Protein AF-A0A8J4CRY9-F1 (afdb_monomer)

InterPro domains:
  IPR003607 HD/PDEase domain [SM00471] (69-196)
  IPR003607 HD/PDEase domain [cd00077] (72-191)
  IPR006674 HD domain [PF01966] (74-186)

Secondary structure (DSSP, 8-state):
------------------S--------HHHHHHHHHHHHHHHHHHHHHHHHHHHHHHHHHHHHHTTT--TTSSHHHHHHHHHHHHHHHHHTT--HHHHHHHHHHHHHTTTT-HHHHS-TTHHHHHHHHHHHHTT--HHHHHHHHHHHTT-SSHHHHGGGSS-SS--TT-PPPHHHHHHHHHHHHHTSHHHHHHHHHHHHHHTT--S--TTSPPP-S--HHHHHT--TT--HHHHHHHTGGGGGGG--SHHHHHHHHHHHHHHHHHHHHHHHHHTT--

Nearest PDB structures (foldseek):
  2pjq-assembly2_A-2  TM=9.258E-01  e=1.576E-12  Lactiplantibacillus plantarum WCFS1
  2pjq-assembly1_B  TM=8.992E-01  e=2.069E-12  Lactiplantibacillus plantarum WCFS1
  2pjq-assembly1_C  TM=9.052E-01  e=3.903E-12  Lactiplantibacillus plantarum WCFS1
  2pjq-assembly3_D-3  TM=8.799E-01  e=8.438E-12  Lactiplantibacillus plantarum WCFS1
  8pni-assembly1_B  TM=2.557E-01  e=1.951E+00  Pseudomonas aeruginosa

Foldseek 3Di:
DDDDDDDDDDDDDDDDPDDDPPPDDDDPVRVVVVVVVVVVVVVVVLLVLLVVLLVVLLVVLQVQQVPPDPLDHSVLLVQLLVQLLVQCVVQPPDSNLSSLLNSLSSQLPRCNCVRNVDPCPSLVVQLVSVVVSVDDPVSSVVSSLLSNLQDPLVVLVQPPDDPDDPPPDDQDVSSLSSNLSSLLCCFAPNVLVSLVSVCVVVVAAQDDPVQAQDPPDHSCRVPVPDNRDHSVSCCVHPNLCSLVVRDGPVSNVSSVVRNVNVVVVVVVVVCVVVVND

Organism: NCBI:txid1737510

Solvent-accessible surface area (backbone atoms only — not comparable to full-atom values): 16000 Å² total; per-residue (Å²): 137,88,81,89,80,83,87,76,86,80,82,80,76,92,76,83,92,76,90,86,79,85,73,80,78,72,50,74,68,54,49,51,51,52,51,51,51,51,52,52,53,48,53,51,51,53,52,52,53,52,56,56,47,43,54,53,46,51,54,51,43,48,62,74,28,68,84,48,56,90,71,61,22,58,66,51,38,54,51,21,26,52,40,21,52,53,39,30,61,72,73,64,54,53,74,67,57,39,49,50,30,42,44,30,31,54,52,54,69,45,54,42,39,94,78,61,77,36,93,58,47,32,58,53,52,51,51,52,53,43,50,75,70,66,53,55,68,68,62,51,50,53,40,47,64,30,36,79,57,43,57,74,61,67,61,45,66,64,68,75,84,54,102,58,76,73,89,81,65,76,75,49,69,52,32,30,33,35,25,28,16,48,54,50,57,51,35,21,75,60,13,53,54,39,48,52,52,46,22,58,77,66,72,38,52,60,71,52,93,92,58,71,62,67,75,90,67,48,50,64,68,63,65,64,68,60,100,77,59,28,41,56,31,45,40,71,56,43,48,67,50,48,47,82,65,39,71,39,73,60,40,34,60,56,28,51,58,26,46,54,48,44,54,51,51,51,51,53,50,52,29,58,74,68,71,55,130

Mean predicted aligned error: 12.29 Å

pLDDT: mean 78.17, std 20.45, range [29.03, 98.81]

Sequence (277 aa):
MPTDVLAREIVIKPSNLSASVHALLPTASTVRRLVITRIMSVAKHTSLVLSDVIMAAEDFVRHELAAMDASHDFSHIQRVRANARNLAAMEGLDAEATALVDLAALLHDVRDWKYSGSDDATTGAVTAFLTEQGLNLEIINRLVAIISRVGFKEELAGTNGSGAAPQALALSLEAAIVQDADRLDAIGAIGIARCFTFGGAKHRVLYDPDVPPRDGLSKEQYMAGGAQVTTINHFYEKLLKLKGMMKTSAGSKIAAGRHAFMEQYLQQFYDEWNGRL

Structure (mmCIF, N/CA/C/O backbone):
data_AF-A0A8J4CRY9-F1
#
_entry.id   AF-A0A8J4CRY9-F1
#
loop_
_atom_site.group_PDB
_atom_site.id
_atom_site.type_symbol
_atom_site.label_atom_id
_atom_site.label_alt_id
_atom_site.label_comp_id
_atom_site.label_asym_id
_atom_site.label_entity_id
_atom_site.label_seq_id
_atom_site.pdbx_PDB_ins_code
_atom_site.Cartn_x
_atom_site.Cartn_y
_atom_site.Cartn_z
_atom_site.occupancy
_atom_site.B_iso_or_equiv
_atom_site.auth_seq_id
_atom_site.auth_comp_id
_atom_site.auth_asym_id
_atom_site.auth_atom_id
_atom_site.pdbx_PDB_model_num
ATOM 1 N N . MET A 1 1 ? -19.846 8.434 104.987 1.00 34.75 1 MET A N 1
ATOM 2 C CA . MET A 1 1 ? -19.257 7.117 105.312 1.00 34.75 1 MET A CA 1
ATOM 3 C C . MET A 1 1 ? -20.393 6.133 105.551 1.00 34.75 1 MET A C 1
ATOM 5 O O . MET A 1 1 ? -21.176 6.413 106.448 1.00 34.75 1 MET A O 1
ATOM 9 N N . PRO A 1 2 ? -20.454 4.994 104.848 1.00 44.34 2 PRO A N 1
ATOM 10 C CA . PRO A 1 2 ? -20.510 4.797 103.398 1.00 44.34 2 PRO A CA 1
ATOM 11 C C . PRO A 1 2 ? -21.970 4.565 102.926 1.00 44.34 2 PRO A C 1
ATOM 13 O O . PRO A 1 2 ? -22.823 4.174 103.715 1.00 44.34 2 PRO A O 1
ATOM 16 N N . THR A 1 3 ? -22.268 4.800 101.648 1.00 35.22 3 THR A N 1
ATOM 17 C CA . THR A 1 3 ? -23.571 4.467 101.040 1.00 35.22 3 THR A CA 1
ATOM 18 C C . THR A 1 3 ? -23.350 3.700 99.746 1.00 35.22 3 THR A C 1
ATOM 20 O O . THR A 1 3 ? -22.610 4.155 98.873 1.00 35.22 3 THR A O 1
ATOM 23 N N . ASP A 1 4 ? -24.003 2.545 99.684 1.00 40.75 4 ASP A N 1
ATOM 24 C CA . ASP A 1 4 ? -24.114 1.600 98.580 1.00 40.75 4 ASP A CA 1
ATOM 25 C C . ASP A 1 4 ? -24.421 2.238 97.220 1.00 40.75 4 ASP A C 1
ATOM 27 O O . ASP A 1 4 ? -25.350 3.034 97.085 1.00 40.75 4 ASP A O 1
ATOM 31 N N . VAL A 1 5 ? -23.720 1.778 96.180 1.00 40.50 5 VAL A N 1
ATOM 32 C CA . VAL A 1 5 ? -24.188 1.872 94.793 1.00 40.50 5 VAL A CA 1
ATOM 33 C C . VAL A 1 5 ? -24.064 0.487 94.161 1.00 40.50 5 VAL A C 1
ATOM 35 O O . VAL A 1 5 ? -22.988 0.046 93.766 1.00 40.50 5 VAL A O 1
ATOM 38 N N . LEU A 1 6 ? -25.199 -0.207 94.099 1.00 37.12 6 LEU A N 1
ATOM 39 C CA . LEU A 1 6 ? -25.394 -1.447 93.355 1.00 37.12 6 LEU A CA 1
ATOM 40 C C . LEU A 1 6 ? -25.436 -1.140 91.852 1.00 37.12 6 LEU A C 1
ATOM 42 O O . LEU A 1 6 ? -26.358 -0.478 91.373 1.00 37.12 6 LEU A O 1
ATOM 46 N N . ALA A 1 7 ? -24.470 -1.666 91.102 1.00 35.84 7 ALA A N 1
ATOM 47 C CA . ALA A 1 7 ? -24.538 -1.744 89.649 1.00 35.84 7 ALA A CA 1
ATOM 48 C C . ALA A 1 7 ? -25.609 -2.776 89.247 1.00 35.84 7 ALA A C 1
ATOM 50 O O . ALA A 1 7 ? -25.479 -3.964 89.534 1.00 35.84 7 ALA A O 1
ATOM 51 N N . ARG A 1 8 ? -26.687 -2.322 88.600 1.00 37.47 8 ARG A N 1
ATOM 52 C CA . ARG A 1 8 ? -27.642 -3.188 87.898 1.00 37.47 8 ARG A CA 1
ATOM 53 C C . ARG A 1 8 ? -27.315 -3.159 86.409 1.00 37.47 8 ARG A C 1
ATOM 55 O O . ARG A 1 8 ? -27.457 -2.120 85.771 1.00 37.47 8 ARG A O 1
ATOM 62 N N . GLU A 1 9 ? -26.897 -4.297 85.868 1.00 35.94 9 GLU A N 1
ATOM 63 C CA . GLU A 1 9 ? -26.824 -4.530 84.427 1.00 35.94 9 GLU A CA 1
ATOM 64 C C . GLU A 1 9 ? -28.232 -4.455 83.822 1.00 35.94 9 GLU A C 1
ATOM 66 O O . GLU A 1 9 ? -29.130 -5.223 84.175 1.00 35.94 9 GLU A O 1
ATOM 71 N N . ILE A 1 10 ? -28.437 -3.510 82.904 1.00 36.66 10 ILE A N 1
ATOM 72 C CA . ILE A 1 10 ? -29.635 -3.444 82.068 1.00 36.66 10 ILE A CA 1
ATOM 73 C C . ILE A 1 10 ? -29.369 -4.308 80.836 1.00 36.66 10 ILE A C 1
ATOM 75 O O . ILE A 1 10 ? -28.680 -3.902 79.903 1.00 36.66 10 ILE A O 1
ATOM 79 N N . VAL A 1 11 ? -29.934 -5.513 80.835 1.00 38.12 11 VAL A N 1
ATOM 80 C CA . VAL A 1 11 ? -30.029 -6.367 79.648 1.00 38.12 11 VAL A CA 1
ATOM 81 C C . VAL A 1 11 ? -31.064 -5.755 78.702 1.00 38.12 11 VAL A C 1
ATOM 83 O O . VAL A 1 11 ? -32.271 -5.872 78.919 1.00 38.12 11 VAL A O 1
ATOM 86 N N . ILE A 1 12 ? -30.600 -5.090 77.644 1.00 38.44 12 ILE A N 1
ATOM 87 C CA . ILE A 1 12 ? -31.455 -4.631 76.545 1.00 38.44 12 ILE A CA 1
ATOM 88 C C . ILE A 1 12 ? -31.784 -5.849 75.671 1.00 38.44 12 ILE A C 1
ATOM 90 O O . ILE A 1 12 ? -30.930 -6.364 74.952 1.00 38.44 12 ILE A O 1
ATOM 94 N N . LYS A 1 13 ? -33.030 -6.331 75.736 1.00 39.28 13 LYS A N 1
ATOM 95 C CA . LYS A 1 13 ? -33.566 -7.294 74.762 1.00 39.28 13 LYS A CA 1
ATOM 96 C C . LYS A 1 13 ? -33.772 -6.588 73.412 1.00 39.28 13 LYS A C 1
ATOM 98 O O . LYS A 1 13 ? -34.371 -5.513 73.406 1.00 39.28 13 LYS A O 1
ATOM 103 N N . PRO A 1 14 ? -33.373 -7.175 72.270 1.00 38.34 14 PRO A N 1
ATOM 104 C CA . PRO A 1 14 ? -33.726 -6.629 70.968 1.00 38.34 14 PRO A CA 1
ATOM 105 C C . PRO A 1 14 ? -35.203 -6.933 70.686 1.00 38.34 14 PRO A C 1
ATOM 107 O O . PRO A 1 14 ? -35.576 -8.067 70.391 1.00 38.34 14 PRO A O 1
ATOM 110 N N . SER A 1 15 ? -36.060 -5.922 70.811 1.00 42.47 15 SER A N 1
ATOM 111 C CA . SER A 1 15 ? -37.449 -5.967 70.357 1.00 42.47 15 SER A CA 1
ATOM 112 C C . SER A 1 15 ? -37.586 -5.268 69.004 1.00 42.47 15 SER A C 1
ATOM 114 O O . SER A 1 15 ? -37.312 -4.077 68.895 1.00 42.47 15 SER A O 1
ATOM 116 N N . ASN A 1 16 ? -38.068 -6.020 68.014 1.00 43.19 16 ASN A N 1
ATOM 117 C CA . ASN A 1 16 ? -38.821 -5.573 66.839 1.00 43.19 16 ASN A CA 1
ATOM 118 C C . ASN A 1 16 ? -38.213 -4.460 65.963 1.00 43.19 16 ASN A C 1
ATOM 120 O O . ASN A 1 16 ? -38.683 -3.327 65.952 1.00 43.19 16 ASN A O 1
ATOM 124 N N . LEU A 1 17 ? -37.288 -4.854 65.086 1.00 42.03 17 LEU A N 1
ATOM 125 C CA . LEU A 1 17 ? -37.162 -4.279 63.741 1.00 42.03 17 LEU A CA 1
ATOM 126 C C . LEU A 1 17 ? -37.529 -5.369 62.726 1.00 42.03 17 LEU A C 1
ATOM 128 O O . LEU A 1 17 ? -36.668 -5.987 62.107 1.00 42.03 17 LEU A O 1
ATOM 132 N N . SER A 1 18 ? -38.825 -5.655 62.596 1.00 47.47 18 SER A N 1
ATOM 133 C CA . SER A 1 18 ? -39.352 -6.420 61.465 1.00 47.47 18 SER A CA 1
ATOM 134 C C . SER A 1 18 ? -40.202 -5.503 60.598 1.00 47.47 18 SER A C 1
ATOM 136 O O . SER A 1 18 ? -41.077 -4.819 61.123 1.00 47.47 18 SER A O 1
ATOM 138 N N . ALA A 1 19 ? -39.978 -5.614 59.290 1.00 48.19 19 ALA A N 1
ATOM 139 C CA . ALA A 1 19 ? -40.691 -5.012 58.166 1.00 48.19 19 ALA A CA 1
ATOM 140 C C . ALA A 1 19 ? -40.072 -3.726 57.579 1.00 48.19 19 ALA A C 1
ATOM 142 O O . ALA A 1 19 ? -40.075 -2.657 58.180 1.00 48.19 19 ALA A O 1
ATOM 143 N N . SER A 1 20 ? -39.631 -3.882 56.322 1.00 46.00 20 SER A N 1
ATOM 144 C CA . SER A 1 20 ? -39.504 -2.843 55.286 1.00 46.00 20 SER A CA 1
ATOM 145 C C . SER A 1 20 ? -38.166 -2.118 55.079 1.00 46.00 20 SER A C 1
ATOM 147 O O . SER A 1 20 ? -38.156 -0.929 54.789 1.00 46.00 20 SER A O 1
ATOM 149 N N . VAL A 1 21 ? -37.043 -2.852 55.051 1.00 42.47 21 VAL A N 1
ATOM 150 C CA . VAL A 1 21 ? -35.842 -2.425 54.278 1.00 42.47 21 VAL A CA 1
ATOM 151 C C . VAL A 1 21 ? -35.514 -3.388 53.120 1.00 42.47 21 VAL A C 1
ATOM 153 O O . VAL A 1 21 ? -34.575 -3.179 52.365 1.00 42.47 21 VAL A O 1
ATOM 156 N N . HIS A 1 22 ? -36.356 -4.395 52.859 1.00 40.50 22 HIS A N 1
ATOM 157 C CA . HIS A 1 22 ? -36.242 -5.244 51.659 1.00 40.50 22 HIS A CA 1
ATOM 158 C C . HIS A 1 22 ? -36.754 -4.571 50.366 1.00 40.50 22 HIS A C 1
ATOM 160 O O . HIS A 1 22 ? -37.130 -5.239 49.404 1.00 40.50 22 HIS A O 1
ATOM 166 N N . ALA A 1 23 ? -36.758 -3.239 50.323 1.00 49.75 23 ALA A N 1
ATOM 167 C CA . ALA A 1 23 ? -37.052 -2.492 49.116 1.00 49.75 23 ALA A CA 1
ATOM 168 C C . ALA A 1 23 ? -35.807 -2.451 48.209 1.00 49.75 23 ALA A C 1
ATOM 170 O O . ALA A 1 23 ? -34.833 -1.760 48.489 1.00 49.75 23 ALA A O 1
ATOM 171 N N . LEU A 1 24 ? -35.909 -3.161 47.081 1.00 51.25 24 LEU A N 1
ATOM 172 C CA . LEU A 1 24 ? -35.294 -2.796 45.796 1.00 51.25 24 LEU A CA 1
ATOM 173 C C . LEU A 1 24 ? -33.767 -2.936 45.659 1.00 51.25 24 LEU A C 1
ATOM 175 O O . LEU A 1 24 ? -33.131 -2.099 45.022 1.00 51.25 24 LEU A O 1
ATOM 179 N N . LEU A 1 25 ? -33.170 -4.036 46.126 1.00 45.34 25 LEU A N 1
ATOM 180 C CA . LEU A 1 25 ? -31.878 -4.453 45.564 1.00 45.34 25 LEU A CA 1
ATOM 181 C C . LEU A 1 25 ? -32.128 -5.290 44.295 1.00 45.34 25 LEU A C 1
ATOM 183 O O . LEU A 1 25 ? -32.759 -6.347 44.383 1.00 45.34 25 LEU A O 1
ATOM 187 N N . PRO A 1 26 ? -31.702 -4.826 43.103 1.00 54.38 26 PRO A N 1
ATOM 188 C CA . PRO A 1 26 ? -31.922 -5.556 41.861 1.00 54.38 26 PRO A CA 1
ATOM 189 C C . PRO A 1 26 ? -31.237 -6.925 41.920 1.00 54.38 26 PRO A C 1
ATOM 191 O O . PRO A 1 26 ? -30.101 -7.046 42.378 1.00 54.38 26 PRO A O 1
ATOM 194 N N . THR A 1 27 ? -31.920 -7.970 41.441 1.00 73.06 27 THR A N 1
ATOM 195 C CA . THR A 1 27 ? -31.330 -9.317 41.386 1.00 73.06 27 THR A CA 1
ATOM 196 C C . THR A 1 27 ? -30.071 -9.309 40.516 1.00 73.06 27 THR A C 1
ATOM 198 O O . THR A 1 27 ? -29.972 -8.524 39.570 1.00 73.06 27 THR A O 1
ATOM 201 N N . ALA A 1 28 ? -29.128 -10.223 40.766 1.00 63.72 28 ALA A N 1
ATOM 202 C CA . ALA A 1 28 ? -27.919 -10.351 39.947 1.00 63.72 28 ALA A CA 1
ATOM 203 C C . ALA A 1 28 ? -28.233 -10.499 38.441 1.00 63.72 28 ALA A C 1
ATOM 205 O O . ALA A 1 28 ? -27.502 -9.976 37.600 1.00 63.72 28 ALA A O 1
ATOM 206 N N . SER A 1 29 ? -29.361 -11.133 38.086 1.00 60.66 29 SER A N 1
ATOM 207 C CA . SER A 1 29 ? -29.821 -11.228 36.692 1.00 60.66 29 SER A CA 1
ATOM 208 C C . SER A 1 29 ? -30.280 -9.877 36.124 1.00 60.66 29 SER A C 1
ATOM 210 O O . SER A 1 29 ? -29.971 -9.550 34.978 1.00 60.66 29 SER A O 1
ATOM 212 N N . THR A 1 30 ? -30.953 -9.056 36.936 1.00 66.62 30 THR A N 1
ATOM 213 C CA . THR A 1 30 ? -31.422 -7.712 36.574 1.00 66.62 30 THR A CA 1
ATOM 214 C C . THR A 1 30 ? -30.245 -6.759 36.387 1.00 66.62 30 THR A C 1
ATOM 216 O O . THR A 1 30 ? -30.203 -6.045 35.389 1.00 66.62 30 THR A O 1
ATOM 219 N N . VAL A 1 31 ? -29.256 -6.799 37.288 1.00 64.81 31 VAL A N 1
ATOM 220 C CA . VAL A 1 31 ? -28.016 -6.015 37.162 1.00 64.81 31 VAL A CA 1
ATOM 221 C C . VAL A 1 31 ? -27.257 -6.423 35.902 1.00 64.81 31 VAL A C 1
ATOM 223 O O . VAL A 1 31 ? -26.907 -5.564 35.097 1.00 64.81 31 VAL A O 1
ATOM 226 N N . ARG A 1 32 ? -27.078 -7.730 35.659 1.00 62.38 32 ARG A N 1
ATOM 227 C CA . ARG A 1 32 ? -26.402 -8.237 34.456 1.00 62.38 32 ARG A CA 1
ATOM 228 C C . ARG A 1 32 ? -27.116 -7.807 33.171 1.00 62.38 32 ARG A C 1
ATOM 230 O O . ARG A 1 32 ? -26.458 -7.364 32.235 1.00 62.38 32 ARG A O 1
ATOM 237 N N . ARG A 1 33 ? -28.451 -7.870 33.128 1.00 62.88 33 ARG A N 1
ATOM 238 C CA . ARG A 1 33 ? -29.249 -7.426 31.972 1.00 62.88 33 ARG A CA 1
ATOM 239 C C . ARG A 1 33 ? -29.145 -5.916 31.745 1.00 62.88 33 ARG A C 1
ATOM 241 O O . ARG A 1 33 ? -29.016 -5.492 30.598 1.00 62.88 33 ARG A O 1
ATOM 248 N N . LEU A 1 34 ? -29.166 -5.113 32.810 1.00 57.81 34 LEU A N 1
ATOM 249 C CA . LEU A 1 34 ? -29.035 -3.655 32.730 1.00 57.81 34 LEU A CA 1
ATOM 250 C C . LEU A 1 34 ? -27.642 -3.246 32.229 1.00 57.81 34 LEU A C 1
ATOM 252 O O . LEU A 1 34 ? -27.530 -2.392 31.353 1.00 57.81 34 LEU A O 1
ATOM 256 N N . VAL A 1 35 ? -26.592 -3.906 32.728 1.00 58.31 35 VAL A N 1
ATOM 257 C CA . VAL A 1 35 ? -25.206 -3.708 32.282 1.00 58.31 35 VAL A CA 1
ATOM 258 C C . VAL A 1 35 ? -25.053 -4.087 30.808 1.00 58.31 35 VAL A C 1
ATOM 260 O O . VAL A 1 35 ? -24.566 -3.270 30.035 1.00 58.31 35 VAL A O 1
ATOM 263 N N . ILE A 1 36 ? -25.547 -5.257 30.385 1.00 63.34 36 ILE A N 1
ATOM 264 C CA . ILE A 1 36 ? -25.507 -5.681 28.973 1.00 63.34 36 ILE A CA 1
ATOM 265 C C . ILE A 1 36 ? -26.253 -4.685 28.077 1.00 63.34 36 ILE A C 1
ATOM 267 O O . ILE A 1 36 ? -25.732 -4.285 27.041 1.00 63.34 36 ILE A O 1
ATOM 271 N N . THR A 1 37 ? -27.444 -4.236 28.483 1.00 51.81 37 THR A N 1
ATOM 272 C CA . THR A 1 37 ? -28.245 -3.285 27.691 1.00 51.81 37 THR A CA 1
ATOM 273 C C . THR A 1 37 ? -27.532 -1.939 27.551 1.00 51.81 37 THR A C 1
ATOM 275 O O . THR A 1 37 ? -27.507 -1.364 26.465 1.00 51.81 37 THR A O 1
ATOM 278 N N . ARG A 1 38 ? -26.903 -1.445 28.626 1.00 55.16 38 ARG A N 1
ATOM 279 C CA . ARG A 1 38 ? -26.136 -0.195 28.600 1.00 55.16 38 ARG A CA 1
ATOM 280 C C . ARG A 1 38 ? -24.870 -0.321 27.751 1.00 55.16 38 ARG A C 1
ATOM 282 O O . ARG A 1 38 ? -24.605 0.576 26.963 1.00 55.16 38 ARG A O 1
ATOM 289 N N . ILE A 1 39 ? -24.148 -1.440 27.845 1.00 59.06 39 ILE A N 1
ATOM 290 C CA . ILE A 1 39 ? -22.985 -1.739 26.992 1.00 59.06 39 ILE A CA 1
ATOM 291 C C . ILE A 1 39 ? -23.403 -1.782 25.519 1.00 59.06 39 ILE A C 1
ATOM 293 O O . ILE A 1 39 ? -22.776 -1.128 24.695 1.00 59.06 39 ILE A O 1
ATOM 297 N N . MET A 1 40 ? -24.498 -2.473 25.186 1.00 56.00 40 MET A N 1
ATOM 298 C CA . MET A 1 40 ? -25.001 -2.531 23.810 1.00 56.00 40 MET A CA 1
ATOM 299 C C . MET A 1 40 ? -25.478 -1.170 23.296 1.00 56.00 40 MET A C 1
ATOM 301 O O . MET A 1 40 ? -25.249 -0.844 22.134 1.00 56.00 40 MET A O 1
ATOM 305 N N . SER A 1 41 ? -26.099 -0.349 24.147 1.00 50.09 41 SER A N 1
ATOM 306 C CA . SER A 1 41 ? -26.490 1.020 23.793 1.00 50.09 41 SER A CA 1
ATOM 307 C C . SER A 1 41 ? -25.280 1.913 23.518 1.00 50.09 41 SER A C 1
ATOM 309 O O . SER A 1 41 ? -25.314 2.693 22.570 1.00 50.09 41 SER A O 1
ATOM 311 N N . VAL A 1 42 ? -24.222 1.805 24.328 1.00 60.78 42 VAL A N 1
ATOM 312 C CA . VAL A 1 42 ? -22.977 2.559 24.132 1.00 60.78 42 VAL A CA 1
ATOM 313 C C . VAL A 1 42 ? -22.258 2.074 22.875 1.00 60.78 42 VAL A C 1
ATOM 315 O O . VAL A 1 42 ? -21.945 2.895 22.027 1.00 60.78 42 VAL A O 1
ATOM 318 N N . ALA A 1 43 ? -22.096 0.762 22.684 1.00 58.38 43 ALA A N 1
ATOM 319 C CA . ALA A 1 43 ? -21.467 0.192 21.491 1.00 58.38 43 ALA A CA 1
ATOM 320 C C . ALA A 1 43 ? -22.202 0.589 20.198 1.00 58.38 43 ALA A C 1
ATOM 322 O O . ALA A 1 43 ? -21.572 0.958 19.209 1.00 58.38 43 ALA A O 1
ATOM 323 N N . LYS A 1 44 ? -23.543 0.592 20.214 1.00 55.56 44 LYS A N 1
ATOM 324 C CA . LYS A 1 44 ? -24.353 1.056 19.080 1.00 55.56 44 LYS A CA 1
ATOM 325 C C . LYS A 1 44 ? -24.166 2.551 18.813 1.00 55.56 44 LYS A C 1
ATOM 327 O O . LYS A 1 44 ? -24.081 2.945 17.656 1.00 55.56 44 LYS A O 1
ATOM 332 N N . HIS A 1 45 ? -24.088 3.374 19.859 1.00 62.38 45 HIS A N 1
ATOM 333 C CA . HIS A 1 45 ? -23.823 4.805 19.720 1.00 62.38 45 HIS A CA 1
ATOM 334 C C . HIS A 1 45 ? -22.415 5.064 19.164 1.00 62.38 45 HIS A C 1
ATOM 336 O O . HIS A 1 45 ? -22.272 5.829 18.220 1.00 62.38 45 HIS A O 1
ATOM 342 N N . THR A 1 46 ? -21.384 4.390 19.680 1.00 62.59 46 THR A N 1
ATOM 343 C CA . THR A 1 46 ? -20.006 4.496 19.173 1.00 62.59 46 THR A CA 1
ATOM 344 C C . THR A 1 46 ? -19.900 4.045 17.713 1.00 62.59 46 THR A C 1
ATOM 346 O O . THR A 1 46 ? -19.253 4.709 16.910 1.00 62.59 46 THR A O 1
ATOM 349 N N . SER A 1 47 ? -20.585 2.958 17.340 1.00 61.75 47 SER A N 1
ATOM 350 C CA . SER A 1 47 ? -20.628 2.461 15.958 1.00 61.75 47 SER A CA 1
ATOM 351 C C . SER A 1 47 ? -21.313 3.436 14.992 1.00 61.75 47 SER A C 1
ATOM 353 O O . SER A 1 47 ? -20.820 3.620 13.881 1.00 61.75 47 SER A O 1
ATOM 355 N N . LEU A 1 48 ? -22.407 4.086 15.409 1.00 61.72 48 LEU A N 1
ATOM 356 C CA . LEU A 1 48 ? -23.069 5.128 14.614 1.00 61.72 48 LEU A CA 1
ATOM 357 C C . LEU A 1 48 ? -22.160 6.352 14.434 1.00 61.72 48 LEU A C 1
ATOM 359 O O . LEU A 1 48 ? -21.995 6.820 13.314 1.00 61.72 48 LEU A O 1
ATOM 363 N N . VAL A 1 49 ? -21.490 6.789 15.506 1.00 75.25 49 VAL A N 1
ATOM 364 C CA . VAL A 1 49 ? -20.532 7.905 15.459 1.00 75.25 49 VAL A CA 1
ATOM 365 C C . VAL A 1 49 ? -19.384 7.614 14.487 1.00 75.25 49 VAL A C 1
ATOM 367 O O . VAL A 1 49 ? -19.074 8.454 13.653 1.00 75.25 49 VAL A O 1
ATOM 370 N N . LEU A 1 50 ? -18.781 6.420 14.520 1.00 81.62 50 LEU A N 1
ATOM 371 C CA . LEU A 1 50 ? -17.687 6.079 13.599 1.00 81.62 50 LEU A CA 1
ATOM 372 C C . LEU A 1 50 ? -18.136 6.012 12.132 1.00 81.62 50 LEU A C 1
ATOM 374 O O . LEU A 1 50 ? -17.372 6.398 11.251 1.00 81.62 50 LEU A O 1
ATOM 378 N N . SER A 1 51 ? -19.362 5.561 11.856 1.00 83.81 51 SER A N 1
ATOM 379 C CA . SER A 1 51 ? -19.898 5.538 10.489 1.00 83.81 51 SER A CA 1
ATOM 380 C C . SER A 1 51 ? -20.029 6.946 9.899 1.00 83.81 51 SER A C 1
ATOM 382 O O . SER A 1 51 ? -19.658 7.159 8.745 1.00 83.81 51 SER A O 1
ATOM 384 N N . ASP A 1 52 ? -20.521 7.907 10.683 1.00 88.25 52 ASP A N 1
ATOM 385 C CA . ASP A 1 52 ? -20.657 9.301 10.244 1.00 88.25 52 ASP A CA 1
ATOM 386 C C . ASP A 1 52 ? -19.285 9.947 10.009 1.00 88.25 52 ASP A C 1
ATOM 388 O O . ASP A 1 52 ? -19.055 10.597 8.987 1.00 88.25 52 ASP A O 1
ATOM 392 N N . VAL A 1 53 ? -18.332 9.672 10.902 1.00 92.69 53 VAL A N 1
ATOM 393 C CA . VAL A 1 53 ? -16.940 10.131 10.785 1.00 92.69 53 VAL A CA 1
ATOM 394 C C . VAL A 1 53 ? -16.276 9.580 9.527 1.00 92.69 53 VAL A C 1
ATOM 396 O O . VAL A 1 53 ? -15.540 10.300 8.861 1.00 92.69 53 VAL A O 1
ATOM 399 N N . ILE A 1 54 ? -16.528 8.317 9.173 1.00 93.25 54 ILE A N 1
ATOM 400 C CA . ILE A 1 54 ? -15.980 7.700 7.959 1.00 93.25 54 ILE A CA 1
ATOM 401 C C . ILE A 1 54 ? -16.476 8.419 6.698 1.00 93.25 54 ILE A C 1
ATOM 403 O O . ILE A 1 54 ? -15.690 8.625 5.773 1.00 93.25 54 ILE A O 1
ATOM 407 N N . MET A 1 55 ? -17.751 8.821 6.651 1.00 90.81 55 MET A N 1
ATOM 408 C CA . MET A 1 55 ? -18.282 9.602 5.526 1.00 90.81 55 MET A CA 1
ATOM 409 C C . MET A 1 55 ? -17.626 10.984 5.456 1.00 90.81 55 MET A C 1
ATOM 411 O O . MET A 1 55 ? -17.148 11.382 4.395 1.00 90.81 55 MET A O 1
ATOM 415 N N . ALA A 1 56 ? -17.517 11.675 6.595 1.00 92.75 56 ALA A N 1
ATOM 416 C CA . ALA A 1 56 ? -16.842 12.969 6.669 1.00 92.75 56 ALA A CA 1
ATOM 417 C C . ALA A 1 56 ? -15.358 12.876 6.268 1.00 92.75 56 ALA A C 1
ATOM 419 O O . ALA A 1 56 ? -14.843 13.757 5.581 1.00 92.75 56 ALA A O 1
ATOM 420 N N . ALA A 1 57 ? -14.673 11.799 6.661 1.00 92.69 57 ALA A N 1
ATOM 421 C CA . ALA A 1 57 ? -13.275 11.557 6.324 1.00 92.69 57 ALA A CA 1
ATOM 422 C C . ALA A 1 57 ? -13.091 11.313 4.825 1.00 92.69 57 ALA A C 1
ATOM 424 O O . ALA A 1 57 ? -12.137 11.813 4.238 1.00 92.69 57 ALA A O 1
ATOM 425 N N . GLU A 1 58 ? -14.004 10.578 4.190 1.00 92.44 58 GLU A N 1
ATOM 426 C CA . GLU A 1 58 ? -13.964 10.365 2.745 1.00 92.44 58 GLU A CA 1
ATOM 427 C C . GLU A 1 58 ? -14.068 11.686 1.976 1.00 92.44 58 GLU A C 1
ATOM 429 O O . GLU A 1 58 ? -13.274 11.927 1.063 1.00 92.44 58 GLU A O 1
ATOM 434 N N . ASP A 1 59 ? -15.000 12.556 2.365 1.00 90.56 59 ASP A N 1
ATOM 435 C CA . ASP A 1 59 ? -15.137 13.870 1.743 1.00 90.56 59 ASP A CA 1
ATOM 436 C C . ASP A 1 59 ? -13.914 14.747 2.025 1.00 90.56 59 ASP A C 1
ATOM 438 O O . ASP A 1 59 ? -13.374 15.347 1.096 1.00 90.56 59 ASP A O 1
ATOM 442 N N . PHE A 1 60 ? -13.419 14.779 3.263 1.00 89.62 60 PHE A N 1
ATOM 443 C CA . PHE A 1 60 ? -12.201 15.508 3.624 1.00 89.62 60 PHE A CA 1
ATOM 444 C C . PHE A 1 60 ? -11.000 15.091 2.757 1.00 89.62 60 PHE A C 1
ATOM 446 O O . PHE A 1 60 ? -10.352 15.937 2.138 1.00 89.62 60 PHE A O 1
ATOM 453 N N . VAL A 1 61 ? -10.753 13.785 2.630 1.00 89.38 61 VAL A N 1
ATOM 454 C CA . VAL A 1 61 ? -9.644 13.240 1.832 1.00 89.38 61 VAL A CA 1
ATOM 455 C C . VAL A 1 61 ? -9.823 13.540 0.345 1.00 89.38 61 VAL A C 1
ATOM 457 O O . VAL A 1 61 ? -8.858 13.889 -0.334 1.00 89.38 61 VAL A O 1
ATOM 460 N N . ARG A 1 62 ? -11.054 13.453 -0.176 1.00 87.25 62 ARG A N 1
ATOM 461 C CA . ARG A 1 62 ? -11.347 13.794 -1.576 1.00 87.25 62 ARG A CA 1
ATOM 462 C C . ARG A 1 62 ? -10.981 15.245 -1.894 1.00 87.25 62 ARG A C 1
ATOM 464 O O . ARG A 1 62 ? -10.471 15.505 -2.981 1.00 87.25 62 ARG A O 1
ATOM 471 N N . HIS A 1 63 ? -11.219 16.171 -0.966 1.00 85.12 63 HIS A N 1
ATOM 472 C CA . HIS A 1 63 ? -10.848 17.577 -1.138 1.00 85.12 63 HIS A CA 1
ATOM 473 C C . HIS A 1 63 ? -9.333 17.793 -1.025 1.00 85.12 63 HIS A C 1
ATOM 475 O O . HIS A 1 63 ? -8.761 18.470 -1.877 1.00 85.12 63 HIS A O 1
ATOM 481 N N . GLU A 1 64 ? -8.670 17.196 -0.029 1.00 81.12 64 GLU A N 1
ATOM 482 C CA . GLU A 1 64 ? -7.216 17.344 0.167 1.00 81.12 64 GLU A CA 1
ATOM 483 C C . GLU A 1 64 ? -6.403 16.765 -1.007 1.00 81.12 64 GLU A C 1
ATOM 485 O O . GLU A 1 64 ? -5.381 17.333 -1.389 1.00 81.12 64 GLU A O 1
ATOM 490 N N . LEU A 1 65 ? -6.864 15.670 -1.627 1.00 80.38 65 LEU A N 1
ATOM 491 C CA . LEU A 1 65 ? -6.154 15.007 -2.730 1.00 80.38 65 LEU A CA 1
ATOM 492 C C . LEU A 1 65 ? -6.577 15.477 -4.132 1.00 80.38 65 LEU A C 1
ATOM 494 O O . LEU A 1 65 ? -6.064 14.962 -5.124 1.00 80.38 65 LEU A O 1
ATOM 498 N N . ALA A 1 66 ? -7.477 16.458 -4.250 1.00 76.62 66 ALA A N 1
ATOM 499 C CA . ALA A 1 66 ? -8.022 16.898 -5.540 1.00 76.62 66 ALA A CA 1
ATOM 500 C C . ALA A 1 66 ? -6.958 17.428 -6.526 1.00 76.62 66 ALA A C 1
ATOM 502 O O . ALA A 1 66 ? -7.178 17.407 -7.736 1.00 76.62 66 ALA A O 1
ATOM 503 N N . ALA A 1 67 ? -5.816 17.902 -6.018 1.00 70.62 67 ALA A N 1
ATOM 504 C CA . ALA A 1 67 ? -4.714 18.451 -6.811 1.00 70.62 67 ALA A CA 1
ATOM 505 C C . ALA A 1 67 ? -3.519 17.487 -6.982 1.00 70.62 67 ALA A C 1
ATOM 507 O O . ALA A 1 67 ? -2.491 17.883 -7.532 1.00 70.62 67 ALA A O 1
ATOM 508 N N . MET A 1 68 ? -3.623 16.249 -6.489 1.00 68.44 68 MET A N 1
ATOM 509 C CA . MET A 1 68 ? -2.527 15.277 -6.512 1.00 68.44 68 MET A CA 1
ATOM 510 C C . MET A 1 68 ? -2.411 14.578 -7.871 1.00 68.44 68 MET A C 1
ATOM 512 O O . MET A 1 68 ? -3.374 14.476 -8.630 1.00 68.44 68 MET A O 1
ATOM 516 N N . ASP A 1 69 ? -1.208 14.096 -8.190 1.00 67.06 69 ASP A N 1
ATOM 517 C CA . ASP A 1 69 ? -0.959 13.365 -9.433 1.00 67.06 69 ASP A CA 1
ATOM 518 C C . ASP A 1 69 ? -1.579 11.951 -9.426 1.00 67.06 69 ASP A C 1
ATOM 520 O O . ASP A 1 69 ? -1.913 11.394 -8.380 1.00 67.06 69 ASP A O 1
ATOM 524 N N . ALA A 1 70 ? -1.705 11.343 -10.611 1.00 67.69 70 ALA A N 1
ATOM 525 C CA . ALA A 1 70 ? -2.369 10.049 -10.809 1.00 67.69 70 ALA A CA 1
ATOM 526 C C . ALA A 1 70 ? -1.735 8.866 -10.046 1.00 67.69 70 ALA A C 1
ATOM 528 O O . ALA A 1 70 ? -2.317 7.783 -9.996 1.00 67.69 70 ALA A O 1
ATOM 529 N N . SER A 1 71 ? -0.537 9.029 -9.473 1.00 62.47 71 SER A N 1
ATOM 530 C CA . SER A 1 71 ? 0.092 7.982 -8.666 1.00 62.47 71 SER A CA 1
ATOM 531 C C . SER A 1 71 ? -0.368 7.986 -7.202 1.00 62.47 71 SER A C 1
ATOM 533 O O . SER A 1 71 ? -0.232 6.949 -6.547 1.00 62.47 71 SER A O 1
ATOM 535 N N . HIS A 1 72 ? -0.962 9.089 -6.728 1.00 66.44 72 HIS A N 1
ATOM 536 C CA . HIS A 1 72 ? -1.449 9.310 -5.357 1.00 66.44 72 HIS A CA 1
ATOM 537 C C . HIS A 1 72 ? -2.828 9.999 -5.328 1.00 66.44 72 HIS A C 1
ATOM 539 O O . HIS A 1 72 ? -3.147 10.772 -4.426 1.00 66.44 72 HIS A O 1
ATOM 545 N N . ASP A 1 73 ? -3.649 9.733 -6.339 1.00 77.69 73 ASP A N 1
ATOM 546 C CA . ASP A 1 73 ? -4.991 10.288 -6.450 1.00 77.69 73 ASP A CA 1
ATOM 547 C C . ASP A 1 73 ? -5.977 9.625 -5.468 1.00 77.69 73 ASP A C 1
ATOM 549 O O . ASP A 1 73 ? -5.699 8.601 -4.839 1.00 77.69 73 ASP A O 1
ATOM 553 N N . PHE A 1 74 ? -7.185 10.178 -5.357 1.00 85.44 74 PHE A N 1
ATOM 554 C CA . PHE A 1 74 ? -8.243 9.604 -4.516 1.00 85.44 74 PHE A CA 1
ATOM 555 C C . PHE A 1 74 ? -8.549 8.128 -4.855 1.00 85.44 74 PHE A C 1
ATOM 557 O O . PHE A 1 74 ? -8.927 7.349 -3.977 1.00 85.44 74 PHE A O 1
ATOM 564 N N . SER A 1 75 ? -8.317 7.706 -6.103 1.00 89.62 75 SER A N 1
ATOM 565 C CA . SER A 1 75 ? -8.473 6.314 -6.530 1.00 89.62 75 SER A CA 1
ATOM 566 C C . SER A 1 75 ? -7.529 5.365 -5.783 1.00 89.62 75 SER A C 1
ATOM 568 O O . SER A 1 75 ? -7.922 4.240 -5.470 1.00 89.62 75 SER A O 1
ATOM 570 N N . HIS A 1 76 ? -6.297 5.788 -5.475 1.00 90.75 76 HIS A N 1
ATOM 571 C CA . HIS A 1 76 ? -5.381 5.021 -4.626 1.00 90.75 76 HIS A CA 1
ATOM 572 C C . HIS A 1 76 ? -5.981 4.769 -3.240 1.00 90.75 76 HIS A C 1
ATOM 574 O O . HIS A 1 76 ? -6.096 3.611 -2.835 1.00 90.75 76 HIS A O 1
ATOM 580 N N . ILE A 1 77 ? -6.464 5.818 -2.571 1.00 92.56 77 ILE A N 1
ATOM 581 C CA . ILE A 1 77 ? -7.094 5.698 -1.251 1.00 92.56 77 ILE A CA 1
ATOM 582 C C . ILE A 1 77 ? -8.275 4.729 -1.290 1.00 92.56 77 ILE A C 1
ATOM 584 O O . ILE A 1 77 ? -8.391 3.853 -0.434 1.00 92.56 77 ILE A O 1
ATOM 588 N N . GLN A 1 78 ? -9.131 4.824 -2.310 1.00 94.31 78 GLN A N 1
ATOM 589 C CA . GLN A 1 78 ? -10.279 3.927 -2.443 1.00 94.31 78 GLN A CA 1
ATOM 590 C C . GLN A 1 78 ? -9.866 2.457 -2.596 1.00 94.31 78 GLN A C 1
ATOM 592 O O . GLN A 1 78 ? -10.492 1.580 -1.993 1.00 94.31 78 GLN A O 1
ATOM 597 N N . ARG A 1 79 ? -8.803 2.164 -3.358 1.00 96.31 79 ARG A N 1
ATOM 598 C CA . ARG A 1 79 ? -8.295 0.790 -3.506 1.00 96.31 79 ARG A CA 1
ATOM 599 C C . ARG A 1 79 ? -7.636 0.278 -2.229 1.00 96.31 79 ARG A C 1
ATOM 601 O O . ARG A 1 79 ? -7.882 -0.870 -1.861 1.00 96.31 79 ARG A O 1
ATOM 608 N N . VAL A 1 80 ? -6.862 1.110 -1.528 1.00 96.38 80 VAL A N 1
ATOM 609 C CA . VAL A 1 80 ? -6.279 0.753 -0.222 1.00 96.38 80 VAL A CA 1
ATOM 610 C C . VAL A 1 80 ? -7.382 0.470 0.790 1.00 96.38 80 VAL A C 1
ATOM 612 O O . VAL A 1 80 ? -7.387 -0.593 1.402 1.00 96.38 80 VAL A O 1
ATOM 615 N N . ARG A 1 81 ? -8.387 1.341 0.889 1.00 96.62 81 ARG A N 1
ATOM 616 C CA . ARG A 1 81 ? -9.574 1.141 1.730 1.00 96.62 81 ARG A CA 1
ATOM 617 C C . ARG A 1 81 ? -10.302 -0.167 1.409 1.00 96.62 81 ARG A C 1
ATOM 619 O O . ARG A 1 81 ? -10.666 -0.914 2.317 1.00 96.62 81 ARG A O 1
ATOM 626 N N . ALA A 1 82 ? -10.493 -0.478 0.126 1.00 97.81 82 ALA A N 1
ATOM 627 C CA . ALA A 1 82 ? -11.113 -1.731 -0.300 1.00 97.81 82 ALA A CA 1
ATOM 628 C C . ALA A 1 82 ? -10.266 -2.959 0.085 1.00 97.81 82 ALA A C 1
ATOM 630 O O . ALA A 1 82 ? -10.808 -3.935 0.605 1.00 97.81 82 ALA A O 1
ATOM 631 N N . ASN A 1 83 ? -8.943 -2.905 -0.108 1.00 98.25 83 ASN A N 1
ATOM 632 C CA . ASN A 1 83 ? -8.032 -3.958 0.346 1.00 98.25 83 ASN A CA 1
ATOM 633 C C . ASN A 1 83 ? -8.109 -4.122 1.874 1.00 98.25 83 ASN A C 1
ATOM 635 O O . ASN A 1 83 ? -8.248 -5.243 2.351 1.00 98.25 83 ASN A O 1
ATOM 639 N N . ALA A 1 84 ? -8.086 -3.024 2.631 1.00 98.12 84 ALA A N 1
ATOM 640 C CA . ALA A 1 84 ? -8.098 -3.023 4.092 1.00 98.12 84 ALA A CA 1
ATOM 641 C C . ALA A 1 84 ? -9.376 -3.655 4.660 1.00 98.12 84 ALA A C 1
ATOM 643 O O . ALA A 1 84 ? -9.302 -4.506 5.541 1.00 98.12 84 ALA A O 1
ATOM 644 N N . ARG A 1 85 ? -10.546 -3.323 4.098 1.00 97.56 85 ARG A N 1
ATOM 645 C CA . ARG A 1 85 ? -11.830 -3.949 4.463 1.00 97.56 85 ARG A CA 1
ATOM 646 C C . ARG A 1 85 ? -11.855 -5.451 4.169 1.00 97.56 85 ARG A C 1
ATOM 648 O O . ARG A 1 85 ? -12.330 -6.228 4.993 1.00 97.56 85 ARG A O 1
ATOM 655 N N . ASN A 1 86 ? -11.326 -5.868 3.017 1.00 98.12 86 ASN A N 1
ATOM 656 C CA . ASN A 1 86 ? -11.247 -7.287 2.666 1.00 98.12 86 ASN A CA 1
ATOM 657 C C . ASN A 1 86 ? -10.316 -8.049 3.617 1.00 98.12 86 ASN A C 1
ATOM 659 O O . ASN A 1 86 ? -10.681 -9.113 4.110 1.00 98.12 86 ASN A O 1
ATOM 663 N N . LEU A 1 87 ? -9.139 -7.491 3.908 1.00 98.44 87 LEU A N 1
ATOM 664 C CA . LEU A 1 87 ? -8.193 -8.063 4.863 1.00 98.44 87 LEU A CA 1
ATOM 665 C C . LEU A 1 87 ? -8.801 -8.144 6.270 1.00 98.44 87 LEU A C 1
ATOM 667 O O . LEU A 1 87 ? -8.728 -9.197 6.890 1.00 98.44 87 LEU A O 1
ATOM 671 N N . ALA A 1 88 ? -9.474 -7.090 6.736 1.00 97.94 88 ALA A N 1
ATOM 672 C CA . ALA A 1 88 ? -10.172 -7.075 8.021 1.00 97.94 88 ALA A CA 1
ATOM 673 C C . ALA A 1 88 ? -11.198 -8.206 8.152 1.00 97.94 88 ALA A C 1
ATOM 675 O O . ALA A 1 88 ? -11.230 -8.897 9.170 1.00 97.94 88 ALA A O 1
ATOM 676 N N . ALA A 1 89 ? -11.988 -8.442 7.101 1.00 97.88 89 ALA A N 1
ATOM 677 C CA . ALA A 1 89 ? -12.947 -9.540 7.067 1.00 97.88 89 ALA A CA 1
ATOM 678 C C . ALA A 1 89 ? -12.264 -10.920 7.080 1.00 97.88 89 ALA A C 1
ATOM 680 O O . ALA A 1 89 ? -12.735 -11.831 7.757 1.00 97.88 89 ALA A O 1
ATOM 681 N N . MET A 1 90 ? -11.154 -11.084 6.353 1.00 98.12 90 MET A N 1
ATOM 682 C CA . MET A 1 90 ? -10.406 -12.348 6.292 1.00 98.12 90 MET A CA 1
ATOM 683 C C . MET A 1 90 ? -9.667 -12.669 7.599 1.00 98.12 90 MET A C 1
ATOM 685 O O . MET A 1 90 ? -9.554 -13.840 7.951 1.00 98.12 90 MET A O 1
ATOM 689 N N . GLU A 1 91 ? -9.196 -11.646 8.313 1.00 97.56 91 GLU A N 1
ATOM 690 C CA . GLU A 1 91 ? -8.533 -11.761 9.620 1.00 97.56 91 GLU A CA 1
ATOM 691 C C . GLU A 1 91 ? -9.536 -11.776 10.794 1.00 97.56 91 GLU A C 1
ATOM 693 O O . GLU A 1 91 ? -9.148 -11.962 11.945 1.00 97.56 91 GLU A O 1
ATOM 698 N N . GLY A 1 92 ? -10.838 -11.621 10.517 1.00 96.75 92 GLY A N 1
ATOM 699 C CA . GLY A 1 92 ? -11.907 -11.776 11.505 1.00 96.75 92 GLY A CA 1
ATOM 700 C C . GLY A 1 92 ? -12.037 -10.621 12.501 1.00 96.75 92 GLY A C 1
ATOM 701 O O . GLY A 1 92 ? -12.440 -10.855 13.641 1.00 96.75 92 GLY A O 1
ATOM 702 N N . LEU A 1 93 ? -11.702 -9.390 12.097 1.00 95.50 93 LEU A N 1
ATOM 703 C CA . LEU A 1 93 ? -11.923 -8.205 12.931 1.00 95.50 93 LEU A CA 1
ATOM 704 C C . LEU A 1 93 ? -13.417 -7.993 13.213 1.00 95.50 93 LEU A C 1
ATOM 706 O O . LEU A 1 93 ? -14.278 -8.225 12.362 1.00 95.50 93 LEU A O 1
ATOM 710 N N . ASP A 1 94 ? -13.719 -7.497 14.412 1.00 93.88 94 ASP A N 1
ATOM 711 C CA . ASP A 1 94 ? -15.067 -7.052 14.752 1.00 93.88 94 ASP A CA 1
ATOM 712 C C . ASP A 1 94 ? -15.420 -5.713 14.075 1.00 93.88 94 ASP A C 1
ATOM 714 O O . ASP A 1 94 ? -14.615 -5.098 13.368 1.00 93.88 94 ASP A O 1
ATOM 718 N N . ALA A 1 95 ? -16.662 -5.262 14.264 1.00 90.31 95 ALA A N 1
ATOM 719 C CA . ALA A 1 95 ? -17.176 -4.061 13.611 1.00 90.31 95 ALA A CA 1
ATOM 720 C C . ALA A 1 95 ? -16.448 -2.774 14.037 1.00 90.31 95 ALA A C 1
ATOM 722 O O . ALA A 1 95 ? -16.270 -1.879 13.212 1.00 90.31 95 ALA A O 1
ATOM 723 N N . GLU A 1 96 ? -16.022 -2.672 15.299 1.00 89.50 96 GLU A N 1
ATOM 724 C CA . GLU A 1 96 ? -15.334 -1.481 15.803 1.00 89.50 96 GLU A CA 1
ATOM 725 C C . GLU A 1 96 ? -13.919 -1.410 15.230 1.00 89.50 96 GLU A C 1
ATOM 727 O O . GLU A 1 96 ? -13.527 -0.394 14.656 1.00 89.50 96 GLU A O 1
ATOM 732 N N . ALA A 1 97 ? -13.171 -2.511 15.301 1.00 92.00 97 ALA A N 1
ATOM 733 C CA . ALA A 1 97 ? -11.818 -2.563 14.773 1.00 92.00 97 ALA A CA 1
ATOM 734 C C . ALA A 1 97 ? -11.793 -2.446 13.238 1.00 92.00 97 ALA A C 1
ATOM 736 O O . ALA A 1 97 ? -10.912 -1.791 12.680 1.00 92.00 97 ALA A O 1
ATOM 737 N N . THR A 1 98 ? -12.807 -2.981 12.548 1.00 94.56 98 THR A N 1
ATOM 738 C CA . THR A 1 98 ? -12.995 -2.767 11.102 1.00 94.56 98 THR A CA 1
ATOM 739 C C . THR A 1 98 ? -13.212 -1.289 10.775 1.00 94.56 98 THR A C 1
ATOM 741 O O . THR A 1 98 ? -12.631 -0.793 9.812 1.00 94.56 98 THR A O 1
ATOM 744 N N . ALA A 1 99 ? -13.993 -0.558 11.578 1.00 93.38 99 ALA A N 1
ATOM 745 C CA . ALA A 1 99 ? -14.192 0.878 11.384 1.00 93.38 99 ALA A CA 1
ATOM 746 C C . ALA A 1 99 ? -12.896 1.683 11.599 1.00 93.38 99 ALA A C 1
ATOM 748 O O . ALA A 1 99 ? -12.638 2.633 10.861 1.00 93.38 99 ALA A O 1
ATOM 749 N N . LEU A 1 100 ? -12.046 1.281 12.552 1.00 93.12 100 LEU A N 1
ATOM 750 C CA . LEU A 1 100 ? -10.727 1.899 12.745 1.00 93.12 100 LEU A CA 1
ATOM 751 C C . LEU A 1 100 ? -9.798 1.661 11.551 1.00 93.12 100 LEU A C 1
ATOM 753 O O . LEU A 1 100 ? -9.145 2.597 11.098 1.00 93.12 100 LEU A O 1
ATOM 757 N N . VAL A 1 101 ? -9.762 0.434 11.021 1.00 95.88 101 VAL A N 1
ATOM 758 C CA . VAL A 1 101 ? -9.004 0.093 9.806 1.00 95.88 101 VAL A CA 1
ATOM 759 C C . VAL A 1 101 ? -9.481 0.915 8.610 1.00 95.88 101 VAL A C 1
ATOM 761 O O . VAL A 1 101 ? -8.665 1.441 7.858 1.00 95.88 101 VAL A O 1
ATOM 764 N N . ASP A 1 102 ? -10.795 1.046 8.444 1.00 95.25 102 ASP A N 1
ATOM 765 C CA . ASP A 1 102 ? -11.418 1.801 7.357 1.00 95.25 102 ASP A CA 1
ATOM 766 C C . ASP A 1 102 ? -11.037 3.290 7.405 1.00 95.25 102 ASP A C 1
ATOM 768 O O . ASP A 1 102 ? -10.562 3.866 6.424 1.00 95.25 102 ASP A O 1
ATOM 772 N N . LEU A 1 103 ? -11.165 3.893 8.588 1.00 94.50 103 LEU A N 1
ATOM 773 C CA . LEU A 1 103 ? -10.832 5.293 8.816 1.00 94.50 103 LEU A CA 1
ATOM 774 C C . LEU A 1 103 ? -9.324 5.557 8.685 1.00 94.50 103 LEU A C 1
ATOM 776 O O . LEU A 1 103 ? -8.921 6.541 8.067 1.00 94.50 103 LEU A O 1
ATOM 780 N N . ALA A 1 104 ? -8.481 4.662 9.201 1.00 94.06 104 ALA A N 1
ATOM 781 C CA . ALA A 1 104 ? -7.035 4.761 9.036 1.00 94.06 104 ALA A CA 1
ATOM 782 C C . ALA A 1 104 ? -6.611 4.630 7.565 1.00 94.06 104 ALA A C 1
ATOM 784 O O . ALA A 1 104 ? -5.781 5.409 7.104 1.00 94.06 104 ALA A O 1
ATOM 785 N N . ALA A 1 105 ? -7.210 3.707 6.806 1.00 94.88 105 ALA A N 1
ATOM 786 C CA . ALA A 1 105 ? -6.941 3.555 5.378 1.00 94.88 105 ALA A CA 1
ATOM 787 C C . ALA A 1 105 ? -7.365 4.789 4.564 1.00 94.88 105 ALA A C 1
ATOM 789 O O . ALA A 1 105 ? -6.685 5.141 3.606 1.00 94.88 105 ALA A O 1
ATOM 790 N N . LEU A 1 106 ? -8.444 5.478 4.946 1.00 93.75 106 LEU A N 1
ATOM 791 C CA . LEU A 1 106 ? -8.821 6.755 4.329 1.00 93.75 106 LEU A CA 1
ATOM 792 C C . LEU A 1 106 ? -7.784 7.856 4.593 1.00 93.75 106 LEU A C 1
ATOM 794 O O . LEU A 1 106 ? -7.457 8.621 3.692 1.00 93.75 106 LEU A O 1
ATOM 798 N N . LEU A 1 107 ? -7.272 7.930 5.821 1.00 91.50 107 LEU A N 1
ATOM 799 C CA . LEU A 1 107 ? -6.487 9.067 6.302 1.00 91.50 107 LEU A CA 1
ATOM 800 C C . LEU A 1 107 ? -4.963 8.902 6.162 1.00 91.50 107 LEU A C 1
ATOM 802 O O . LEU A 1 107 ? -4.242 9.873 6.379 1.00 91.50 107 LEU A O 1
ATOM 806 N N . HIS A 1 108 ? -4.463 7.708 5.818 1.00 88.94 108 HIS A N 1
ATOM 807 C CA . HIS A 1 108 ? -3.027 7.394 5.898 1.00 88.94 108 HIS A CA 1
ATOM 808 C C . HIS A 1 108 ? -2.115 8.279 5.035 1.00 88.94 108 HIS A C 1
ATOM 810 O O . HIS A 1 108 ? -0.989 8.552 5.439 1.00 88.94 108 HIS A O 1
ATOM 816 N N . ASP A 1 109 ? -2.615 8.744 3.890 1.00 82.00 109 ASP A N 1
ATOM 817 C CA . ASP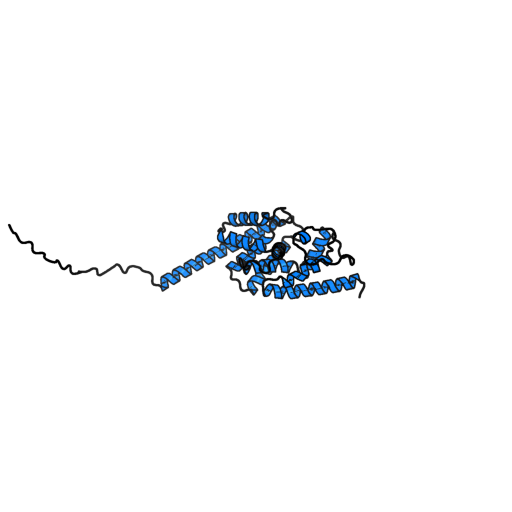 A 1 109 ? -1.853 9.500 2.885 1.00 82.00 109 ASP A CA 1
ATOM 818 C C . ASP A 1 109 ? -2.222 11.002 2.871 1.00 82.00 109 ASP A C 1
ATOM 820 O O . ASP A 1 109 ? -1.777 11.767 2.010 1.00 82.00 109 ASP A O 1
ATOM 824 N N . VAL A 1 110 ? -3.024 11.468 3.841 1.00 77.94 110 VAL A N 1
ATOM 825 C CA . VAL A 1 110 ? -3.360 12.895 3.979 1.00 77.94 110 VAL A CA 1
ATOM 826 C C . VAL A 1 110 ? -2.093 13.692 4.284 1.00 77.94 110 VAL A C 1
ATOM 828 O O . VAL A 1 110 ? -1.407 13.444 5.274 1.00 77.94 110 VAL A O 1
ATOM 831 N N . ARG A 1 111 ? -1.804 14.696 3.448 1.00 65.31 111 ARG A N 1
ATOM 832 C CA . ARG A 1 111 ? -0.638 15.591 3.577 1.00 65.31 111 ARG A CA 1
ATOM 833 C C . ARG A 1 111 ? 0.703 14.859 3.693 1.00 65.31 111 ARG A C 1
ATOM 835 O O . ARG A 1 111 ? 1.585 15.330 4.417 1.00 65.31 111 ARG A O 1
ATOM 842 N N . ASP A 1 112 ? 0.860 13.754 2.954 1.00 62.28 112 ASP A N 1
ATOM 843 C CA . ASP A 1 112 ? 2.115 12.995 2.867 1.00 62.28 112 ASP A CA 1
ATOM 844 C C . ASP A 1 112 ? 3.317 13.948 2.683 1.00 62.28 112 ASP A C 1
ATOM 846 O O . ASP A 1 112 ? 3.326 14.853 1.837 1.00 62.28 112 ASP A O 1
ATOM 850 N N . TRP A 1 113 ? 4.341 13.746 3.512 1.00 52.69 113 TRP A N 1
ATOM 851 C CA . TRP A 1 113 ? 5.563 14.554 3.610 1.00 52.69 113 TRP A CA 1
ATOM 852 C C . TRP A 1 113 ? 6.270 14.737 2.262 1.00 52.69 113 TRP A C 1
ATOM 854 O O . TRP A 1 113 ? 6.962 15.740 2.071 1.00 52.69 113 TRP A O 1
ATOM 864 N N . LYS A 1 114 ? 6.062 13.812 1.307 1.00 54.12 114 LYS A N 1
ATOM 865 C CA . LYS A 1 114 ? 6.577 13.919 -0.070 1.00 54.12 114 LYS A CA 1
ATOM 866 C C . LYS A 1 114 ? 6.153 15.219 -0.765 1.00 54.12 114 LYS A C 1
ATOM 868 O O . LYS A 1 114 ? 6.834 15.644 -1.696 1.00 54.12 114 LYS A O 1
ATOM 873 N N . TYR A 1 115 ? 5.063 15.835 -0.305 1.00 53.91 115 TYR A N 1
ATOM 874 C CA . TYR A 1 115 ? 4.505 17.071 -0.849 1.00 53.91 115 TYR A CA 1
ATOM 875 C C . TYR A 1 115 ? 4.387 18.189 0.200 1.00 53.91 115 TYR A C 1
ATOM 877 O O . TYR A 1 115 ? 4.446 19.360 -0.167 1.00 53.91 115 TYR A O 1
ATOM 885 N N . SER A 1 116 ? 4.268 17.861 1.494 1.00 56.94 116 SER A N 1
ATOM 886 C CA . SER A 1 116 ? 4.139 18.858 2.574 1.00 56.94 116 SER A CA 1
ATOM 887 C C . SER A 1 116 ? 5.471 19.302 3.200 1.00 56.94 116 SER A C 1
ATOM 889 O O . SER A 1 116 ? 5.508 20.326 3.880 1.00 56.94 116 SER A O 1
ATOM 891 N N . GLY A 1 117 ? 6.572 18.572 2.974 1.00 52.62 117 GLY A N 1
ATOM 892 C CA . GLY A 1 117 ? 7.911 18.940 3.453 1.00 52.62 117 GLY A CA 1
ATOM 893 C C . GLY A 1 117 ? 8.131 18.810 4.968 1.00 52.62 117 GLY A C 1
ATOM 894 O O . GLY A 1 117 ? 9.180 19.227 5.455 1.00 52.62 117 GLY A O 1
ATOM 895 N N . SER A 1 118 ? 7.178 18.237 5.713 1.00 57.31 118 SER A N 1
ATOM 896 C CA . SER A 1 118 ? 7.282 17.985 7.157 1.00 57.31 118 SER A CA 1
ATOM 897 C C . SER A 1 118 ? 6.816 16.570 7.501 1.00 57.31 118 SER A C 1
ATOM 899 O O . SER A 1 118 ? 5.748 16.146 7.062 1.00 57.31 118 SER A O 1
ATOM 901 N N . ASP A 1 119 ? 7.610 15.852 8.301 1.00 56.94 119 ASP A N 1
ATOM 902 C CA . ASP A 1 119 ? 7.318 14.477 8.736 1.00 56.94 119 ASP A CA 1
ATOM 903 C C . ASP A 1 119 ? 6.073 14.388 9.654 1.00 56.94 119 ASP A C 1
ATOM 905 O O . ASP A 1 119 ? 5.460 13.326 9.727 1.00 56.94 119 ASP A O 1
ATOM 909 N N . ASP A 1 120 ? 5.641 15.496 10.278 1.00 62.81 120 ASP A N 1
ATOM 910 C CA . ASP A 1 120 ? 4.503 15.531 11.221 1.00 62.81 120 ASP A CA 1
ATOM 911 C C . ASP A 1 120 ? 3.193 16.081 10.619 1.00 62.81 120 ASP A C 1
ATOM 913 O O . ASP A 1 120 ? 2.157 16.127 11.294 1.00 62.81 120 ASP A O 1
ATOM 917 N N . ALA A 1 121 ? 3.201 16.504 9.350 1.00 68.81 121 ALA A N 1
ATOM 918 C CA . ALA A 1 121 ? 2.055 17.172 8.726 1.00 68.81 121 ALA A CA 1
ATOM 919 C C . ALA A 1 121 ? 0.796 16.286 8.665 1.00 68.81 121 ALA A C 1
ATOM 921 O O . ALA A 1 121 ? -0.310 16.775 8.913 1.00 68.81 121 ALA A O 1
ATOM 922 N N . THR A 1 122 ? 0.965 14.989 8.390 1.00 72.44 122 THR A N 1
ATOM 923 C CA . THR A 1 122 ? -0.124 13.999 8.364 1.00 72.44 122 THR A CA 1
ATOM 924 C C . THR A 1 122 ? -0.750 13.828 9.745 1.00 72.44 122 THR A C 1
ATOM 926 O O . THR A 1 122 ? -1.955 14.012 9.906 1.00 72.44 122 THR A O 1
ATOM 929 N N . THR A 1 123 ? 0.061 13.552 10.771 1.00 77.69 123 THR A N 1
ATOM 930 C CA . THR A 1 123 ? -0.422 13.327 12.142 1.00 77.69 123 THR A CA 1
ATOM 931 C C . THR A 1 123 ? -1.158 14.545 12.697 1.00 77.69 123 THR A C 1
ATOM 933 O O . THR A 1 123 ? -2.222 14.397 13.303 1.00 77.69 123 THR A O 1
ATOM 936 N N . GLY A 1 124 ? -0.633 15.752 12.462 1.00 81.94 124 GLY A N 1
ATOM 937 C CA . GLY A 1 124 ? -1.271 16.993 12.901 1.00 81.94 124 GLY A CA 1
ATOM 938 C C . GLY A 1 124 ? -2.632 17.224 12.240 1.00 81.94 124 GLY A C 1
ATOM 939 O O . GLY A 1 124 ? -3.613 17.486 12.937 1.00 81.94 124 GLY A O 1
ATOM 940 N N . ALA A 1 125 ? -2.715 17.073 10.914 1.00 83.06 125 ALA A N 1
ATOM 941 C CA . ALA A 1 125 ? -3.960 17.272 10.170 1.00 83.06 125 ALA A CA 1
ATOM 942 C C . ALA A 1 125 ? -5.031 16.237 10.535 1.00 83.06 125 ALA A C 1
ATOM 944 O O . ALA A 1 125 ? -6.184 16.599 10.766 1.00 83.06 125 ALA A O 1
ATOM 945 N N . VAL A 1 126 ? -4.641 14.966 10.661 1.00 86.81 126 VAL A N 1
ATOM 946 C CA . VAL A 1 126 ? -5.541 13.885 11.079 1.00 86.81 126 VAL A CA 1
ATOM 947 C C . VAL A 1 126 ? -6.063 14.121 12.495 1.00 86.81 126 VAL A C 1
ATOM 949 O O . VAL A 1 126 ? -7.263 14.008 12.734 1.00 86.81 126 VAL A O 1
ATOM 952 N N . THR A 1 127 ? -5.190 14.495 13.434 1.00 87.75 127 THR A N 1
ATOM 953 C CA . THR A 1 127 ? -5.588 14.767 14.825 1.00 87.75 127 THR A CA 1
ATOM 954 C C . THR A 1 127 ? -6.579 15.927 14.904 1.00 87.75 127 THR A C 1
ATOM 956 O O . THR A 1 127 ? -7.587 15.819 15.604 1.00 87.75 127 THR A O 1
ATOM 959 N N . ALA A 1 128 ? -6.323 17.017 14.172 1.00 88.94 128 ALA A N 1
ATOM 960 C CA . ALA A 1 128 ? -7.221 18.167 14.118 1.00 88.94 128 ALA A CA 1
ATOM 961 C C . ALA A 1 128 ? -8.597 17.774 13.560 1.00 88.94 128 ALA A C 1
ATOM 963 O O . ALA A 1 128 ? -9.605 17.975 14.236 1.00 88.94 128 ALA A O 1
ATOM 964 N N . PHE A 1 129 ? -8.625 17.112 12.399 1.00 91.25 129 PHE A N 1
ATOM 965 C CA . PHE A 1 129 ? -9.859 16.644 11.769 1.00 91.25 129 PHE A CA 1
ATOM 966 C C . PHE A 1 129 ? -10.678 15.742 12.705 1.00 91.25 129 PHE A C 1
ATOM 968 O O . PHE A 1 129 ? -11.856 15.994 12.940 1.00 91.25 129 PHE A O 1
ATOM 975 N N . LEU A 1 130 ? -10.066 14.714 13.302 1.00 90.75 130 LEU A N 1
ATOM 976 C CA . LEU A 1 130 ? -10.787 13.781 14.175 1.00 90.75 130 LEU A CA 1
ATOM 977 C C . LEU A 1 130 ? -11.286 14.446 15.469 1.00 90.75 130 LEU A C 1
ATOM 979 O O . LEU A 1 130 ? -12.334 14.063 15.993 1.00 90.75 130 LEU A O 1
ATOM 983 N N . THR A 1 131 ? -10.565 15.451 15.973 1.00 91.50 131 THR A N 1
ATOM 984 C CA . THR A 1 131 ? -11.009 16.252 17.124 1.00 91.50 131 THR A CA 1
ATOM 985 C C . THR A 1 131 ? -12.245 17.079 16.767 1.00 91.50 131 THR A C 1
ATOM 98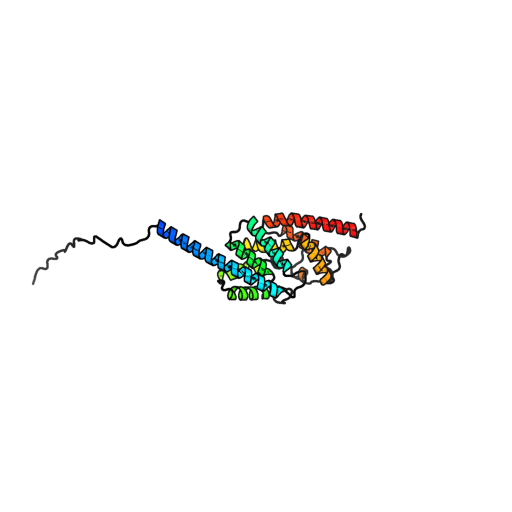7 O O . THR A 1 131 ? -13.199 17.114 17.541 1.00 91.50 131 THR A O 1
ATOM 990 N N . GLU A 1 132 ? -12.271 17.696 15.582 1.00 91.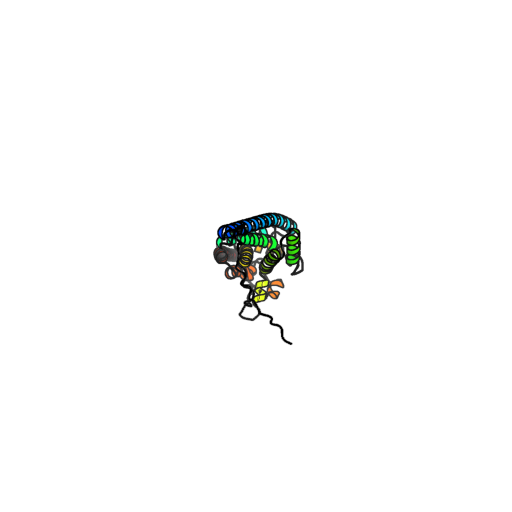94 132 GLU A N 1
ATOM 991 C CA . GLU A 1 132 ? -13.434 18.442 15.075 1.00 91.94 132 GLU A CA 1
ATOM 992 C C . GLU A 1 132 ? -14.657 17.543 14.859 1.00 91.94 132 GLU A C 1
ATOM 994 O O . GLU A 1 132 ? -15.783 17.964 15.118 1.00 91.94 132 GLU A O 1
ATOM 999 N N . GLN A 1 133 ? -14.444 16.284 14.465 1.00 91.94 133 GLN A N 1
ATOM 1000 C CA . GLN A 1 133 ? -15.506 15.278 14.372 1.00 91.94 133 GLN A CA 1
ATOM 1001 C C . GLN A 1 133 ? -15.993 14.761 15.744 1.00 91.94 133 GLN A C 1
ATOM 1003 O O . GLN A 1 133 ? -16.899 13.930 15.810 1.00 91.94 133 GLN A O 1
ATOM 1008 N N . GLY A 1 134 ? -15.413 15.232 16.853 1.00 88.81 134 GLY A N 1
ATOM 1009 C CA . GLY A 1 134 ? -15.858 14.906 18.208 1.00 88.81 134 GLY A CA 1
ATOM 1010 C C . GLY A 1 134 ? -15.431 13.525 18.710 1.00 88.81 134 GLY A C 1
ATOM 1011 O O . GLY A 1 134 ? -16.029 13.014 19.661 1.00 88.81 134 GLY A O 1
ATOM 1012 N N . LEU A 1 135 ? -14.411 12.903 18.104 1.00 89.25 135 LEU A N 1
ATOM 1013 C CA . LEU A 1 135 ? -13.870 11.649 18.626 1.00 89.25 135 LEU A CA 1
ATOM 1014 C C . LEU A 1 135 ? -13.122 11.901 19.934 1.00 89.25 135 LEU A C 1
ATOM 1016 O O . LEU A 1 135 ? -12.481 12.931 20.139 1.00 89.25 135 LEU A O 1
ATOM 1020 N N . ASN A 1 136 ? -13.175 10.918 20.829 1.00 87.94 136 ASN A N 1
ATOM 1021 C CA . ASN A 1 136 ? -12.388 10.977 22.049 1.00 87.94 136 ASN A CA 1
ATOM 1022 C C . ASN A 1 136 ? -10.889 10.767 21.755 1.00 87.94 136 ASN A C 1
ATOM 1024 O O . ASN A 1 136 ? -10.502 10.133 20.769 1.00 87.94 136 ASN A O 1
ATOM 1028 N N . LEU A 1 137 ? -10.041 11.265 22.658 1.00 86.38 137 LEU A N 1
ATOM 1029 C CA . LEU A 1 137 ? -8.584 11.191 22.515 1.00 86.38 137 LEU A CA 1
ATOM 1030 C C . LEU A 1 137 ? -8.049 9.755 22.445 1.00 86.38 137 LEU A C 1
ATOM 1032 O O . LEU A 1 137 ? -7.021 9.524 21.818 1.00 86.38 137 LEU A O 1
ATOM 1036 N N . GLU A 1 138 ? -8.724 8.785 23.063 1.00 88.19 138 GLU A N 1
ATOM 1037 C CA . GLU A 1 138 ? -8.297 7.383 23.033 1.00 88.19 138 GLU A CA 1
ATOM 1038 C C . GLU A 1 138 ? -8.368 6.806 21.612 1.00 88.19 138 GLU A C 1
ATOM 1040 O O . GLU A 1 138 ? -7.389 6.237 21.126 1.00 88.19 138 GLU A O 1
ATOM 1045 N N . ILE A 1 139 ? -9.489 7.011 20.914 1.00 88.31 139 ILE A N 1
ATOM 1046 C CA . ILE A 1 139 ? -9.665 6.564 19.527 1.00 88.31 139 ILE A CA 1
ATOM 1047 C C . ILE A 1 139 ? -8.721 7.328 18.593 1.00 88.31 139 ILE A C 1
ATOM 1049 O O . ILE A 1 139 ? -8.093 6.715 17.728 1.00 88.31 139 ILE A O 1
ATOM 1053 N N . ILE A 1 140 ? -8.574 8.641 18.789 1.00 89.88 140 ILE A N 1
ATOM 1054 C CA . ILE A 1 140 ? -7.650 9.469 17.999 1.00 89.88 140 ILE A CA 1
ATOM 1055 C C . ILE A 1 140 ? -6.218 8.938 18.120 1.00 89.88 140 ILE A C 1
ATOM 1057 O O . ILE A 1 140 ? -5.563 8.694 17.108 1.00 89.88 140 ILE A O 1
ATOM 1061 N N . ASN A 1 141 ? -5.752 8.674 19.343 1.00 88.12 141 ASN A N 1
ATOM 1062 C CA . ASN A 1 141 ? -4.414 8.140 19.583 1.00 88.12 141 ASN A CA 1
ATOM 1063 C C . ASN A 1 141 ? -4.222 6.758 18.940 1.00 88.12 141 ASN A C 1
ATOM 1065 O O . ASN A 1 141 ? -3.158 6.492 18.378 1.00 88.12 141 ASN A O 1
ATOM 1069 N N . ARG A 1 142 ? -5.244 5.888 18.973 1.00 89.25 142 ARG A N 1
ATOM 1070 C CA . ARG A 1 142 ? -5.209 4.591 18.271 1.00 89.25 142 ARG A CA 1
ATOM 1071 C C . ARG A 1 142 ? -5.066 4.771 16.757 1.00 89.25 142 ARG A C 1
ATOM 1073 O O . ARG A 1 142 ? -4.205 4.130 16.162 1.00 89.25 142 ARG A O 1
ATOM 1080 N N . LEU A 1 143 ? -5.850 5.658 16.142 1.00 90.25 143 LEU A N 1
ATOM 1081 C CA . LEU A 1 143 ? -5.789 5.931 14.698 1.00 90.25 143 LEU A CA 1
ATOM 1082 C C . LEU A 1 143 ? -4.436 6.510 14.276 1.00 90.25 143 LEU A C 1
ATOM 1084 O O . LEU A 1 143 ? -3.834 6.027 13.320 1.00 90.25 143 LEU A O 1
ATOM 1088 N N . VAL A 1 144 ? -3.910 7.481 15.023 1.00 88.12 144 VAL A N 1
ATOM 1089 C CA . VAL A 1 144 ? -2.577 8.054 14.780 1.00 88.12 144 VAL A CA 1
ATOM 1090 C C . VAL A 1 144 ? -1.480 6.987 14.902 1.00 88.12 144 VAL A C 1
ATOM 1092 O O . VAL A 1 144 ? -0.565 6.927 14.077 1.00 88.12 144 VAL A O 1
ATOM 1095 N N . ALA A 1 145 ? -1.578 6.093 15.889 1.00 86.50 145 ALA A N 1
ATOM 1096 C CA . ALA A 1 145 ? -0.626 4.996 16.070 1.00 86.50 145 ALA A CA 1
ATOM 1097 C C . ALA A 1 145 ? -0.677 3.942 14.947 1.00 86.50 145 ALA A C 1
ATOM 1099 O O . ALA A 1 145 ? 0.333 3.276 14.695 1.00 86.50 145 ALA A O 1
ATOM 1100 N N . ILE A 1 146 ? -1.832 3.780 14.292 1.00 89.44 146 ILE A N 1
ATOM 1101 C CA . ILE A 1 146 ? -1.995 2.951 13.091 1.00 89.44 146 ILE A CA 1
ATOM 1102 C C . ILE A 1 146 ? -1.360 3.654 11.883 1.00 89.44 146 ILE A C 1
ATOM 1104 O O . ILE A 1 146 ? -0.482 3.086 11.236 1.00 89.44 146 ILE A O 1
ATOM 1108 N N . ILE A 1 147 ? -1.762 4.901 11.610 1.00 87.50 147 ILE A N 1
ATOM 1109 C CA . ILE A 1 147 ? -1.355 5.674 10.423 1.00 87.50 147 ILE A CA 1
ATOM 1110 C C . ILE A 1 147 ? 0.162 5.885 10.374 1.00 87.50 147 ILE A C 1
ATOM 1112 O O . ILE A 1 147 ? 0.787 5.654 9.341 1.00 87.50 147 ILE A O 1
ATOM 1116 N N . SER A 1 148 ? 0.777 6.224 11.510 1.00 82.44 148 SER A N 1
ATOM 1117 C CA . SER A 1 148 ? 2.230 6.441 11.623 1.00 82.44 148 SER A CA 1
ATOM 1118 C C . SER A 1 148 ? 3.092 5.221 11.277 1.00 82.44 148 SER A C 1
ATOM 1120 O O . SER A 1 148 ? 4.309 5.346 11.166 1.00 82.44 148 SER A O 1
ATOM 1122 N N . ARG A 1 149 ? 2.494 4.035 11.104 1.00 79.94 149 ARG A N 1
ATOM 1123 C CA . ARG A 1 149 ? 3.202 2.793 10.775 1.00 79.94 149 ARG A CA 1
ATOM 1124 C C . ARG A 1 149 ? 2.967 2.289 9.355 1.00 79.94 149 ARG A C 1
ATOM 1126 O O . ARG A 1 149 ? 3.502 1.241 9.012 1.00 79.94 149 ARG A O 1
ATOM 1133 N N . VAL A 1 150 ? 2.189 2.979 8.524 1.00 80.00 150 VAL A N 1
ATOM 1134 C CA . VAL A 1 150 ? 1.826 2.470 7.187 1.00 80.00 150 VAL A CA 1
ATOM 1135 C C . VAL A 1 150 ? 3.004 2.534 6.204 1.00 80.00 150 VAL A C 1
ATOM 1137 O O . VAL A 1 150 ? 3.207 1.602 5.424 1.00 80.00 150 VAL A O 1
ATOM 1140 N N . GLY A 1 151 ? 3.828 3.582 6.273 1.00 70.25 151 GLY A N 1
ATOM 1141 C CA . GLY A 1 151 ? 4.871 3.844 5.282 1.00 70.25 151 GLY A CA 1
ATOM 1142 C C . GLY A 1 151 ? 6.010 2.807 5.205 1.00 70.25 151 GLY A C 1
ATOM 1143 O O . GLY A 1 151 ? 6.314 2.051 6.128 1.00 70.25 151 GLY A O 1
ATOM 1144 N N . PHE A 1 152 ? 6.667 2.768 4.038 1.00 61.66 152 PHE A N 1
ATOM 1145 C CA . PHE A 1 152 ? 7.822 1.895 3.764 1.00 61.66 152 PHE A CA 1
ATOM 1146 C C . PHE A 1 152 ? 9.124 2.393 4.423 1.00 61.66 152 PHE A C 1
ATOM 1148 O O . PHE A 1 152 ? 10.025 1.599 4.689 1.00 61.66 152 PHE A O 1
ATOM 1155 N N . LYS A 1 153 ? 9.251 3.704 4.685 1.00 60.25 153 LYS A N 1
ATOM 1156 C CA . LYS A 1 153 ? 10.491 4.317 5.207 1.00 60.25 153 LYS A CA 1
ATOM 1157 C C . LYS A 1 153 ? 10.720 3.980 6.684 1.00 60.25 153 LYS A C 1
ATOM 1159 O O . LYS A 1 153 ? 11.861 3.894 7.130 1.00 60.25 153 LYS A O 1
ATOM 1164 N N . GLU A 1 154 ? 9.640 3.776 7.424 1.00 59.66 154 GLU A N 1
ATOM 1165 C CA . GLU A 1 154 ? 9.609 3.426 8.839 1.00 59.66 154 GLU A CA 1
ATOM 1166 C C . GLU A 1 154 ? 10.182 2.023 9.067 1.00 59.66 154 GLU A C 1
ATOM 1168 O O . GLU A 1 154 ? 10.839 1.779 10.076 1.00 59.66 154 GLU A O 1
ATOM 1173 N N . GLU A 1 155 ? 10.017 1.118 8.098 1.00 61.69 155 GLU A N 1
ATOM 1174 C CA . GLU A 1 155 ? 10.564 -0.239 8.176 1.00 61.69 155 GLU A CA 1
ATOM 1175 C C . GLU A 1 155 ? 12.075 -0.281 7.889 1.00 61.69 155 GLU A C 1
ATOM 1177 O O . GLU A 1 155 ? 12.793 -1.055 8.520 1.00 61.69 155 GLU A O 1
ATOM 1182 N N . LEU A 1 156 ? 12.586 0.614 7.032 1.00 55.22 156 LEU A N 1
ATOM 1183 C CA . LEU A 1 156 ? 14.030 0.762 6.780 1.00 55.22 156 LEU A CA 1
ATOM 1184 C C . LEU A 1 156 ? 14.790 1.358 7.978 1.00 55.22 156 LEU A C 1
ATOM 1186 O O . LEU A 1 156 ? 15.984 1.119 8.134 1.00 55.22 156 LEU A O 1
ATOM 1190 N N . ALA A 1 157 ? 14.122 2.118 8.849 1.00 51.28 157 ALA A N 1
ATOM 1191 C CA . ALA A 1 157 ? 14.740 2.642 10.070 1.00 51.28 157 ALA A CA 1
ATOM 1192 C C . ALA A 1 157 ? 14.984 1.545 11.131 1.00 51.28 157 ALA A C 1
ATOM 1194 O O . ALA A 1 157 ? 15.845 1.704 11.995 1.00 51.28 157 ALA A O 1
ATOM 1195 N N . GLY A 1 158 ? 14.263 0.420 11.049 1.00 46.25 158 GLY A N 1
ATOM 1196 C CA . GLY A 1 158 ? 14.386 -0.715 11.969 1.00 46.25 158 GLY A CA 1
ATOM 1197 C C . GLY A 1 158 ? 15.547 -1.672 11.672 1.00 46.25 158 GLY A C 1
ATOM 1198 O O . GLY A 1 158 ? 15.808 -2.563 12.475 1.00 46.25 158 GLY A O 1
ATOM 1199 N N . THR A 1 159 ? 16.258 -1.509 10.550 1.00 40.75 159 THR A N 1
ATOM 1200 C CA . THR A 1 159 ? 17.344 -2.419 10.130 1.00 40.75 159 THR A CA 1
ATOM 1201 C C . THR A 1 159 ? 18.749 -1.944 10.513 1.00 40.75 159 THR A C 1
ATOM 1203 O O . THR A 1 159 ? 19.730 -2.622 10.209 1.00 40.75 159 THR A O 1
ATOM 1206 N N . ASN A 1 160 ? 18.878 -0.822 11.229 1.00 33.34 160 ASN A N 1
ATOM 1207 C CA . ASN A 1 160 ? 20.166 -0.333 11.723 1.00 33.34 160 ASN A CA 1
ATOM 1208 C C . ASN A 1 160 ? 20.622 -1.119 12.972 1.00 33.34 160 ASN A C 1
ATOM 1210 O O . ASN A 1 160 ? 20.518 -0.658 14.105 1.00 33.34 160 ASN A O 1
ATOM 1214 N N . GLY A 1 161 ? 21.161 -2.321 12.754 1.00 35.00 161 GLY A N 1
ATOM 1215 C CA . GLY A 1 161 ? 22.281 -2.837 13.552 1.00 35.00 161 GLY A CA 1
ATOM 1216 C C . GLY A 1 161 ? 22.012 -3.418 14.945 1.00 35.00 161 GLY A C 1
ATOM 1217 O O . GLY A 1 161 ? 22.974 -3.662 15.669 1.00 35.00 161 GLY A O 1
ATOM 1218 N N . SER A 1 162 ? 20.773 -3.715 15.336 1.00 29.03 162 SER A N 1
ATOM 1219 C CA . SER A 1 162 ? 20.530 -4.602 16.485 1.00 29.03 162 SER A CA 1
ATOM 1220 C C . SER A 1 162 ? 19.414 -5.589 16.159 1.00 29.03 162 SER A C 1
ATOM 1222 O O . SER A 1 162 ? 18.307 -5.203 15.803 1.00 29.03 162 SER A O 1
ATOM 1224 N N . GLY A 1 163 ? 19.740 -6.883 16.208 1.00 34.19 163 GLY A N 1
ATOM 1225 C CA . GLY A 1 163 ? 18.895 -8.015 15.807 1.00 34.19 163 GLY A CA 1
ATOM 1226 C C . GLY A 1 163 ? 17.693 -8.288 16.713 1.00 34.19 163 GLY A C 1
ATOM 1227 O O . GLY A 1 163 ? 17.395 -9.439 17.008 1.00 34.19 163 GLY A O 1
ATOM 1228 N N . ALA A 1 164 ? 17.001 -7.246 17.152 1.00 32.53 164 ALA A N 1
ATOM 1229 C CA . ALA A 1 164 ? 15.684 -7.321 17.747 1.00 32.53 164 ALA A CA 1
ATOM 1230 C C . ALA A 1 164 ? 15.026 -5.955 17.552 1.00 32.53 164 ALA A C 1
ATOM 1232 O O . ALA A 1 164 ? 15.480 -4.963 18.122 1.00 32.53 164 ALA A O 1
ATOM 1233 N N . ALA A 1 165 ? 13.931 -5.898 16.785 1.00 36.53 165 ALA A N 1
ATOM 1234 C CA . ALA A 1 165 ? 12.976 -4.815 16.977 1.00 36.53 165 ALA A CA 1
ATOM 1235 C C . ALA A 1 165 ? 12.673 -4.770 18.486 1.00 36.53 165 ALA A C 1
ATOM 1237 O O . ALA A 1 165 ? 12.393 -5.837 19.053 1.00 36.53 165 ALA A O 1
ATOM 1238 N N . PRO A 1 166 ? 12.779 -3.611 19.165 1.00 33.50 166 PRO A N 1
ATOM 1239 C CA . PRO A 1 166 ? 12.411 -3.523 20.565 1.00 33.50 166 PRO A CA 1
ATOM 1240 C C . PRO A 1 166 ? 11.039 -4.166 20.717 1.00 33.50 166 PRO A C 1
ATOM 1242 O O . PRO A 1 166 ? 10.104 -3.820 19.995 1.00 33.50 166 PRO A O 1
ATOM 1245 N N . GLN A 1 167 ? 10.914 -5.102 21.652 1.00 35.78 167 GLN A N 1
ATOM 1246 C CA . GLN A 1 167 ? 9.693 -5.852 21.964 1.00 35.78 167 GLN A CA 1
ATOM 1247 C C . GLN A 1 167 ? 8.524 -4.945 22.430 1.00 35.78 167 GLN A C 1
ATOM 1249 O O . GLN A 1 167 ? 7.514 -5.419 22.936 1.00 35.78 167 GLN A O 1
ATOM 1254 N N . ALA A 1 168 ? 8.666 -3.628 22.269 1.00 37.22 168 ALA A N 1
ATOM 1255 C CA . ALA A 1 168 ? 7.907 -2.564 22.888 1.00 37.22 168 ALA A CA 1
ATOM 1256 C C . ALA A 1 168 ? 6.775 -1.988 22.028 1.00 37.22 168 ALA A C 1
ATOM 1258 O O . ALA A 1 168 ? 6.181 -1.019 22.468 1.00 37.22 168 ALA A O 1
ATOM 1259 N N . LEU A 1 169 ? 6.434 -2.558 20.866 1.00 45.47 169 LEU A N 1
ATOM 1260 C CA . LEU A 1 169 ? 5.084 -2.464 20.282 1.00 45.47 169 LEU A CA 1
ATOM 1261 C C . LEU A 1 169 ? 4.970 -3.482 19.144 1.00 45.47 169 LEU A C 1
ATOM 1263 O O . LEU A 1 169 ? 5.294 -3.181 17.995 1.00 45.47 169 LEU A O 1
ATOM 1267 N N . ALA A 1 170 ? 4.509 -4.695 19.460 1.00 58.94 170 ALA A N 1
ATOM 1268 C CA . ALA A 1 170 ? 3.949 -5.563 18.430 1.00 58.94 170 ALA A CA 1
ATOM 1269 C C . ALA A 1 170 ? 2.921 -4.744 17.633 1.00 58.94 170 ALA A C 1
ATOM 1271 O O . ALA A 1 170 ? 2.099 -4.037 18.222 1.00 58.94 170 ALA A O 1
ATOM 1272 N N . LEU A 1 171 ? 3.027 -4.777 16.304 1.00 72.31 171 LEU A N 1
ATOM 1273 C CA . LEU A 1 171 ? 2.096 -4.077 15.429 1.00 72.31 171 LEU A CA 1
ATOM 1274 C C . LEU A 1 171 ? 0.681 -4.562 15.762 1.00 72.31 171 LEU A C 1
ATOM 1276 O O . LEU A 1 171 ? 0.451 -5.772 15.802 1.00 72.31 171 LEU A O 1
ATOM 1280 N N . SER A 1 172 ? -0.249 -3.642 16.041 1.00 90.69 172 SER A N 1
ATOM 1281 C CA . SER A 1 172 ? -1.643 -4.046 16.228 1.00 90.69 172 SER A CA 1
ATOM 1282 C C . SER A 1 172 ? -2.148 -4.690 14.936 1.00 90.69 172 SER A C 1
ATOM 1284 O O . SER A 1 172 ? -1.653 -4.373 13.849 1.00 90.69 172 SER A O 1
ATOM 1286 N N . LEU A 1 173 ? -3.120 -5.596 15.034 1.00 94.38 173 LEU A N 1
ATOM 1287 C CA . LEU A 1 173 ? -3.666 -6.257 13.849 1.00 94.38 173 LEU A CA 1
ATOM 1288 C C . LEU A 1 173 ? -4.254 -5.229 12.867 1.00 94.38 173 LEU A C 1
ATOM 1290 O O . LEU A 1 173 ? -4.065 -5.350 11.662 1.00 94.38 173 LEU A O 1
ATOM 1294 N N . GLU A 1 174 ? -4.878 -4.165 13.371 1.00 95.25 174 GLU A N 1
ATOM 1295 C CA . GLU A 1 174 ? -5.377 -3.056 12.556 1.00 95.25 174 GLU A CA 1
ATOM 1296 C C . GLU A 1 174 ? -4.246 -2.361 11.784 1.00 95.25 174 GLU A C 1
ATOM 1298 O O . GLU A 1 174 ? -4.363 -2.143 10.579 1.00 95.25 174 GLU A O 1
ATOM 1303 N N . ALA A 1 175 ? -3.119 -2.069 12.442 1.00 93.12 175 ALA A N 1
ATOM 1304 C CA . ALA A 1 175 ? -1.960 -1.472 11.782 1.00 93.12 175 ALA A CA 1
ATOM 1305 C C . ALA A 1 175 ? -1.307 -2.419 10.765 1.00 93.12 175 ALA A C 1
ATOM 1307 O O . ALA A 1 175 ? -0.889 -1.974 9.697 1.00 93.12 175 ALA A O 1
ATOM 1308 N N . ALA A 1 176 ? -1.282 -3.720 11.058 1.00 94.56 176 ALA A N 1
ATOM 1309 C CA . ALA A 1 176 ? -0.827 -4.760 10.138 1.00 94.56 176 ALA A CA 1
ATOM 1310 C C . ALA A 1 176 ? -1.679 -4.796 8.863 1.00 94.56 176 ALA A C 1
ATOM 1312 O O . ALA A 1 176 ? -1.145 -4.837 7.757 1.00 94.56 176 ALA A O 1
ATOM 1313 N N . ILE A 1 177 ? -2.999 -4.715 9.021 1.00 97.44 177 ILE A N 1
ATOM 1314 C CA . ILE A 1 177 ? -3.956 -4.741 7.917 1.00 97.44 177 ILE A CA 1
ATOM 1315 C C . ILE A 1 177 ? -3.847 -3.494 7.041 1.00 97.44 177 ILE A C 1
ATOM 1317 O O . ILE A 1 177 ? -3.813 -3.628 5.820 1.00 97.44 177 ILE A O 1
ATOM 1321 N N . VAL A 1 178 ? -3.788 -2.293 7.626 1.00 96.44 178 VAL A N 1
ATOM 1322 C CA . VAL A 1 178 ? -3.688 -1.051 6.835 1.00 96.44 178 VAL A CA 1
ATOM 1323 C C . VAL A 1 178 ? -2.355 -0.999 6.085 1.00 96.44 178 VAL A C 1
ATOM 1325 O O . VAL A 1 178 ? -2.327 -0.658 4.904 1.00 96.44 178 VAL A O 1
ATOM 1328 N N . GLN A 1 179 ? -1.264 -1.412 6.734 1.00 94.25 179 GLN A N 1
ATOM 1329 C CA . GLN A 1 179 ? 0.047 -1.497 6.098 1.00 94.25 179 GLN A CA 1
ATOM 1330 C C . GLN A 1 179 ? 0.058 -2.505 4.933 1.00 94.25 179 GLN A C 1
ATOM 1332 O O . GLN A 1 179 ? 0.555 -2.190 3.850 1.00 94.25 179 GLN A O 1
ATOM 1337 N N . ASP A 1 180 ? -0.509 -3.699 5.116 1.00 96.88 180 ASP A N 1
ATOM 1338 C CA . ASP A 1 180 ? -0.629 -4.683 4.036 1.00 96.88 180 ASP A CA 1
ATOM 1339 C C . ASP A 1 180 ? -1.528 -4.174 2.905 1.00 96.88 180 ASP A C 1
ATOM 1341 O O . ASP A 1 18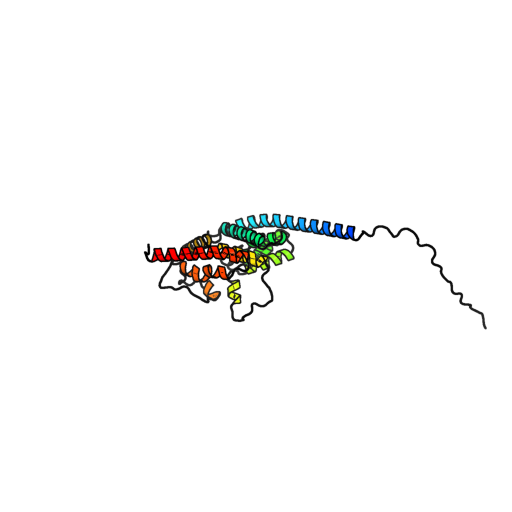0 ? -1.211 -4.366 1.733 1.00 96.88 180 ASP A O 1
ATOM 1345 N N . ALA A 1 181 ? -2.625 -3.489 3.228 1.00 97.81 181 ALA A N 1
ATOM 1346 C CA . ALA A 1 181 ? -3.554 -2.946 2.245 1.00 97.81 181 ALA A CA 1
ATOM 1347 C C . ALA A 1 181 ? -2.902 -1.922 1.303 1.00 97.81 181 ALA A C 1
ATOM 1349 O O . ALA A 1 181 ? -3.145 -1.983 0.091 1.00 97.81 181 ALA A O 1
ATOM 1350 N N . ASP A 1 182 ? -2.069 -1.026 1.845 1.00 95.44 182 ASP A N 1
ATOM 1351 C CA . ASP A 1 182 ? -1.278 -0.068 1.065 1.00 95.44 182 ASP A CA 1
ATOM 1352 C C . ASP A 1 182 ? -0.242 -0.788 0.186 1.00 95.44 182 ASP A C 1
ATOM 1354 O O . ASP A 1 182 ? -0.199 -0.621 -1.037 1.00 95.44 182 ASP A O 1
ATOM 1358 N N . ARG A 1 183 ? 0.524 -1.714 0.778 1.00 95.44 183 ARG A N 1
ATOM 1359 C CA . ARG A 1 183 ? 1.543 -2.498 0.055 1.00 95.44 183 ARG A CA 1
ATOM 1360 C C . ARG A 1 183 ? 0.961 -3.328 -1.069 1.00 95.44 183 ARG A C 1
ATOM 1362 O O . ARG A 1 183 ? 1.585 -3.449 -2.121 1.00 95.44 183 ARG A O 1
ATOM 1369 N N . LEU A 1 184 ? -0.219 -3.905 -0.862 1.00 98.19 184 LEU A N 1
ATOM 1370 C CA . LEU A 1 184 ? -0.919 -4.647 -1.896 1.00 98.19 184 LEU A CA 1
ATOM 1371 C C . LEU A 1 184 ? -1.215 -3.748 -3.102 1.00 98.19 184 LEU A C 1
ATOM 1373 O O . LEU A 1 184 ? -1.045 -4.210 -4.231 1.00 98.19 184 LEU A O 1
ATOM 1377 N N . ASP A 1 185 ? -1.612 -2.486 -2.905 1.00 96.81 185 ASP A N 1
ATOM 1378 C CA . ASP A 1 185 ? -1.879 -1.543 -4.006 1.00 96.81 185 ASP A CA 1
ATOM 1379 C C . ASP A 1 185 ? -0.611 -1.118 -4.768 1.00 96.81 185 ASP A C 1
ATOM 1381 O O . ASP A 1 185 ? -0.699 -0.658 -5.906 1.00 96.81 185 ASP A O 1
ATOM 1385 N N . ALA A 1 186 ? 0.571 -1.310 -4.176 1.00 94.69 186 ALA A N 1
ATOM 1386 C CA . ALA A 1 186 ? 1.857 -1.069 -4.825 1.00 94.69 186 ALA A CA 1
ATOM 1387 C C . ALA A 1 186 ? 2.347 -2.240 -5.701 1.00 94.69 186 ALA A C 1
ATOM 1389 O O . ALA A 1 186 ? 3.339 -2.084 -6.410 1.00 94.69 186 ALA A O 1
ATOM 1390 N N . ILE A 1 187 ? 1.682 -3.403 -5.679 1.00 98.06 187 ILE A N 1
ATOM 1391 C CA . ILE A 1 187 ? 2.101 -4.607 -6.418 1.00 98.06 187 ILE A CA 1
ATOM 1392 C C . ILE A 1 187 ? 1.008 -5.160 -7.343 1.00 98.06 187 ILE A C 1
ATOM 1394 O O . ILE A 1 187 ? -0.168 -4.806 -7.259 1.00 98.06 187 ILE A O 1
ATOM 1398 N N . GLY A 1 188 ? 1.395 -6.066 -8.244 1.00 98.25 188 GLY A N 1
ATOM 1399 C CA . GLY A 1 188 ? 0.506 -6.633 -9.262 1.00 98.25 188 GLY A CA 1
ATOM 1400 C C . GLY A 1 188 ? 0.244 -5.656 -10.409 1.00 98.25 188 GLY A C 1
ATOM 1401 O O . GLY A 1 188 ? 1.021 -4.731 -10.628 1.00 98.25 188 GLY A O 1
ATOM 1402 N N . ALA A 1 189 ? -0.854 -5.851 -11.142 1.00 98.19 189 ALA A N 1
ATOM 1403 C CA . ALA A 1 189 ? -1.173 -5.053 -12.332 1.00 98.19 189 ALA A CA 1
ATOM 1404 C C . ALA A 1 189 ? -1.266 -3.540 -12.051 1.00 98.19 189 ALA A C 1
ATOM 1406 O O . ALA A 1 189 ? -0.706 -2.735 -12.793 1.00 98.19 189 ALA A O 1
ATOM 1407 N N . ILE A 1 190 ? -1.920 -3.150 -10.951 1.00 96.50 190 ILE A N 1
ATOM 1408 C CA . ILE A 1 190 ? -1.989 -1.743 -10.526 1.00 96.50 190 ILE A CA 1
ATOM 1409 C C . ILE A 1 190 ? -0.607 -1.228 -10.117 1.00 96.50 190 ILE A C 1
ATOM 1411 O O . ILE A 1 190 ? -0.229 -0.131 -10.521 1.00 96.50 190 ILE A O 1
ATOM 1415 N N . GLY A 1 191 ? 0.168 -2.028 -9.378 1.00 95.75 191 GLY A N 1
ATOM 1416 C CA . GLY A 1 191 ? 1.542 -1.687 -9.006 1.00 95.75 191 GLY A CA 1
ATOM 1417 C C . GLY A 1 191 ? 2.432 -1.395 -10.215 1.00 95.75 191 GLY A C 1
ATOM 1418 O O . GLY A 1 191 ? 3.121 -0.378 -10.238 1.00 95.75 191 GLY A O 1
ATOM 1419 N N . ILE A 1 192 ? 2.344 -2.229 -11.258 1.00 97.25 192 ILE A N 1
ATOM 1420 C CA . ILE A 1 192 ? 3.019 -2.023 -12.548 1.00 97.25 192 ILE A CA 1
ATOM 1421 C C . ILE A 1 192 ? 2.610 -0.676 -13.154 1.00 97.25 192 ILE A C 1
ATOM 1423 O O . ILE A 1 192 ? 3.468 0.166 -13.416 1.00 97.25 192 ILE A O 1
ATOM 1427 N N . ALA A 1 193 ? 1.305 -0.438 -13.326 1.00 95.50 193 ALA A N 1
ATOM 1428 C CA . ALA A 1 193 ? 0.802 0.792 -13.935 1.00 95.50 193 ALA A CA 1
ATOM 1429 C C . ALA A 1 193 ? 1.244 2.049 -13.164 1.00 95.50 193 ALA A C 1
ATOM 1431 O O . ALA A 1 193 ? 1.733 3.010 -13.764 1.00 95.50 193 ALA A O 1
ATOM 1432 N N . ARG A 1 194 ? 1.140 2.033 -11.828 1.00 91.31 194 ARG A N 1
ATOM 1433 C CA . ARG A 1 194 ? 1.584 3.137 -10.962 1.00 91.31 194 ARG A CA 1
ATOM 1434 C C . ARG A 1 194 ? 3.092 3.357 -11.056 1.00 91.31 194 ARG A C 1
ATOM 1436 O O . ARG A 1 194 ? 3.526 4.504 -11.140 1.00 91.31 194 ARG A O 1
ATOM 1443 N N . CYS A 1 195 ? 3.883 2.283 -11.088 1.00 92.75 195 CYS A N 1
ATOM 1444 C CA . CYS A 1 195 ? 5.338 2.359 -11.186 1.00 92.75 195 CYS A CA 1
ATOM 1445 C C . CYS A 1 195 ? 5.786 3.081 -12.465 1.00 92.75 195 CYS A C 1
ATOM 1447 O O . CYS A 1 195 ? 6.558 4.038 -12.380 1.00 92.75 195 CYS A O 1
ATOM 1449 N N . PHE A 1 196 ? 5.247 2.700 -13.628 1.00 93.75 196 PHE A N 1
ATOM 1450 C CA . PHE A 1 196 ? 5.572 3.363 -14.897 1.00 93.75 196 PHE A CA 1
ATOM 1451 C C . PHE A 1 196 ? 5.000 4.778 -15.001 1.00 93.75 196 PHE A C 1
ATOM 1453 O O . PHE A 1 196 ? 5.686 5.666 -15.502 1.00 93.75 196 PHE A O 1
ATOM 1460 N N . THR A 1 197 ? 3.799 5.021 -14.469 1.00 90.19 197 THR A N 1
ATOM 1461 C CA . THR A 1 197 ? 3.205 6.370 -14.421 1.00 90.19 197 THR A CA 1
ATOM 1462 C C . THR A 1 197 ? 4.092 7.330 -13.625 1.00 90.19 197 THR A C 1
ATOM 1464 O O . THR A 1 197 ? 4.440 8.408 -14.108 1.00 90.19 197 THR A O 1
ATOM 1467 N N . PHE A 1 198 ? 4.530 6.916 -12.432 1.00 85.88 198 PHE A N 1
ATOM 1468 C CA . PHE A 1 198 ? 5.437 7.708 -11.605 1.00 85.88 198 PHE A CA 1
ATOM 1469 C C . PHE A 1 198 ? 6.820 7.859 -12.253 1.00 85.88 198 PHE A C 1
ATOM 1471 O O . PHE A 1 198 ? 7.393 8.949 -12.240 1.00 85.88 198 PHE A O 1
ATOM 1478 N N . GLY A 1 199 ? 7.353 6.787 -12.850 1.00 88.81 199 GLY A N 1
ATOM 1479 C CA . GLY A 1 1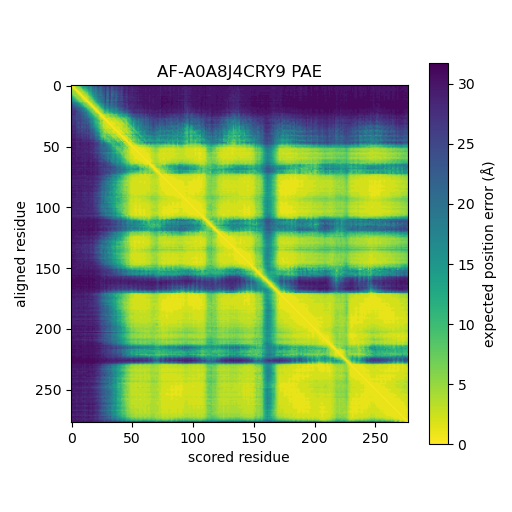99 ? 8.610 6.819 -13.599 1.00 88.81 199 GLY A CA 1
ATOM 1480 C C . GLY A 1 199 ? 8.591 7.865 -14.714 1.00 88.81 199 GLY A C 1
ATOM 1481 O O . GLY A 1 199 ? 9.487 8.708 -14.774 1.00 88.81 199 GLY A O 1
ATOM 1482 N N . GLY A 1 200 ? 7.528 7.880 -15.522 1.00 88.81 200 GLY A N 1
ATOM 1483 C CA . GLY A 1 200 ? 7.316 8.867 -16.582 1.00 88.81 200 GLY A CA 1
ATOM 1484 C C . GLY A 1 200 ? 7.198 10.297 -16.051 1.00 88.81 200 GLY A C 1
ATOM 1485 O O . GLY A 1 200 ? 7.900 11.185 -16.532 1.00 88.81 200 GLY A O 1
ATOM 1486 N N . ALA A 1 201 ? 6.388 10.519 -15.010 1.00 85.31 201 ALA A N 1
ATOM 1487 C CA . ALA A 1 201 ? 6.217 11.837 -14.387 1.00 85.31 201 ALA A CA 1
ATOM 1488 C C . ALA A 1 201 ? 7.508 12.388 -13.751 1.00 85.31 201 ALA A C 1
ATOM 1490 O O . ALA A 1 201 ? 7.682 13.600 -13.640 1.00 85.31 201 ALA A O 1
ATOM 1491 N N . LYS A 1 202 ? 8.424 11.508 -13.326 1.00 84.50 202 LYS A N 1
ATOM 1492 C CA . LYS A 1 202 ? 9.745 11.872 -12.789 1.00 84.50 202 LYS A CA 1
ATOM 1493 C C . LYS A 1 202 ? 10.865 11.818 -13.829 1.00 84.50 202 LYS A C 1
ATOM 1495 O O . LYS A 1 202 ? 12.026 11.924 -13.443 1.00 84.50 202 LYS A O 1
ATOM 1500 N N . HIS A 1 203 ? 10.538 11.648 -15.112 1.00 86.94 203 HIS A N 1
ATOM 1501 C CA . HIS A 1 203 ? 11.505 11.535 -16.210 1.00 86.94 203 HIS A CA 1
ATOM 1502 C C . HIS A 1 203 ? 12.600 10.483 -15.956 1.00 86.94 203 HIS A C 1
ATOM 1504 O O . HIS A 1 203 ? 13.760 10.669 -16.320 1.00 86.94 203 HIS A O 1
ATOM 1510 N N . ARG A 1 204 ? 12.245 9.374 -15.297 1.00 88.62 204 ARG A N 1
ATOM 1511 C CA . ARG A 1 204 ? 13.177 8.273 -15.036 1.00 88.62 204 ARG A CA 1
ATOM 1512 C C . ARG A 1 204 ? 13.367 7.438 -16.291 1.00 88.62 204 ARG A C 1
ATOM 1514 O O . ARG A 1 204 ? 12.410 7.158 -17.011 1.00 88.62 204 ARG A O 1
ATOM 1521 N N . VAL A 1 205 ? 14.595 6.972 -16.496 1.00 92.38 205 VAL A N 1
ATOM 1522 C CA . VAL A 1 205 ? 14.901 5.977 -17.528 1.00 92.38 205 VAL A CA 1
ATOM 1523 C C . VAL A 1 205 ? 14.038 4.734 -17.296 1.00 92.38 205 VAL A C 1
ATOM 1525 O O . VAL A 1 205 ? 13.857 4.289 -16.158 1.00 92.38 205 VAL A O 1
ATOM 1528 N N . LEU A 1 206 ? 13.478 4.184 -18.375 1.00 94.62 206 LEU A N 1
ATOM 1529 C CA . LEU A 1 206 ? 12.630 2.996 -18.315 1.00 94.62 206 LEU A CA 1
ATOM 1530 C C . LEU A 1 206 ? 13.424 1.796 -17.782 1.00 94.62 206 LEU A C 1
ATOM 1532 O O . LEU A 1 206 ? 13.093 1.240 -16.734 1.00 94.62 206 LEU A O 1
ATOM 1536 N N . TYR A 1 207 ? 14.500 1.460 -18.489 1.00 95.75 207 TYR A N 1
ATOM 1537 C CA . TYR A 1 207 ? 15.440 0.388 -18.198 1.00 95.75 207 TYR A CA 1
ATOM 1538 C C . TYR A 1 207 ? 16.792 0.717 -18.839 1.00 95.75 207 TYR A C 1
ATOM 1540 O O . TYR A 1 207 ? 16.829 1.324 -19.908 1.00 95.75 207 TYR A O 1
ATOM 1548 N N . ASP A 1 208 ? 17.873 0.327 -18.174 1.00 93.44 208 ASP A N 1
ATOM 1549 C CA . ASP A 1 208 ? 19.249 0.463 -18.642 1.00 93.44 208 ASP A CA 1
ATOM 1550 C C . ASP A 1 208 ? 20.006 -0.815 -18.227 1.00 93.44 208 ASP A C 1
ATOM 1552 O O . ASP A 1 208 ? 20.143 -1.058 -17.022 1.00 93.44 208 ASP A O 1
ATOM 1556 N N . PRO A 1 209 ? 20.438 -1.662 -19.181 1.00 93.00 209 PRO A N 1
ATOM 1557 C CA . PRO A 1 209 ? 21.173 -2.893 -18.888 1.00 93.00 209 PRO A CA 1
ATOM 1558 C C . PRO A 1 209 ? 22.502 -2.676 -18.155 1.00 93.00 209 PRO A C 1
ATOM 1560 O O . PRO A 1 209 ? 22.938 -3.573 -17.434 1.00 93.00 209 PRO A O 1
ATOM 1563 N N . ASP A 1 210 ? 23.123 -1.503 -18.309 1.00 92.25 210 ASP A N 1
ATOM 1564 C CA . ASP A 1 210 ? 24.413 -1.177 -17.696 1.00 92.25 210 ASP A CA 1
ATOM 1565 C C . ASP A 1 210 ? 24.259 -0.648 -16.257 1.00 92.25 210 ASP A C 1
ATOM 1567 O O . ASP A 1 210 ? 25.246 -0.475 -15.536 1.00 92.25 210 ASP A O 1
ATOM 1571 N N . VAL A 1 211 ? 23.018 -0.426 -15.802 1.00 89.62 211 VAL A N 1
ATOM 1572 C CA . VAL A 1 211 ? 22.691 0.057 -14.454 1.00 89.62 211 VAL A CA 1
ATOM 1573 C C . VAL A 1 211 ? 21.948 -1.039 -13.676 1.00 89.62 211 VAL A C 1
ATOM 1575 O O . VAL A 1 211 ? 20.719 -1.128 -13.755 1.00 89.62 211 VAL A O 1
ATOM 1578 N N . PRO A 1 212 ? 22.647 -1.878 -12.888 1.00 88.81 212 PRO A N 1
ATOM 1579 C CA . PRO A 1 212 ? 22.009 -2.952 -12.131 1.00 88.81 212 PRO A CA 1
ATOM 1580 C C . PRO A 1 212 ? 21.150 -2.421 -10.966 1.00 88.81 212 PRO A C 1
ATOM 1582 O O . PRO A 1 212 ? 21.408 -1.328 -10.448 1.00 88.81 212 PRO A O 1
ATOM 1585 N N . PRO A 1 213 ? 20.142 -3.189 -10.506 1.00 88.31 213 PRO A N 1
ATOM 1586 C CA . PRO A 1 213 ? 19.366 -2.834 -9.324 1.00 88.31 213 PRO A CA 1
ATOM 1587 C C . PRO A 1 213 ? 20.245 -2.838 -8.071 1.00 88.31 213 PRO A C 1
ATOM 1589 O O . PRO A 1 213 ? 21.122 -3.688 -7.902 1.00 88.31 213 PRO A O 1
ATOM 1592 N N . ARG A 1 214 ? 19.991 -1.892 -7.168 1.00 84.62 214 ARG A N 1
ATOM 1593 C CA . ARG A 1 214 ? 20.748 -1.753 -5.918 1.00 84.62 214 ARG A CA 1
ATOM 1594 C C . ARG A 1 214 ? 20.173 -2.658 -4.827 1.00 84.62 214 ARG A C 1
ATOM 1596 O O . ARG A 1 214 ? 18.968 -2.911 -4.788 1.00 84.62 214 ARG A O 1
ATOM 1603 N N . ASP A 1 215 ? 21.014 -3.092 -3.892 1.00 78.06 215 ASP A N 1
ATOM 1604 C CA . ASP A 1 215 ? 20.579 -3.885 -2.738 1.00 78.06 215 ASP A CA 1
ATOM 1605 C C . ASP A 1 215 ? 21.040 -3.282 -1.406 1.00 78.06 215 ASP A C 1
ATOM 1607 O O . ASP A 1 215 ? 21.936 -2.440 -1.375 1.00 78.06 215 ASP A O 1
ATOM 1611 N N . GLY A 1 216 ? 20.388 -3.676 -0.308 1.00 69.81 216 GLY A N 1
ATOM 1612 C CA . GLY A 1 216 ? 20.754 -3.242 1.047 1.00 69.81 216 GLY A CA 1
ATOM 1613 C C . GLY A 1 216 ? 20.655 -1.731 1.298 1.00 69.81 216 GLY A C 1
ATOM 1614 O O . GLY A 1 216 ? 21.403 -1.205 2.116 1.00 69.81 216 GLY A O 1
ATOM 1615 N N . LEU A 1 217 ? 19.766 -1.026 0.588 1.00 69.69 217 LEU A N 1
ATOM 1616 C CA . LEU A 1 217 ? 19.635 0.431 0.681 1.00 69.69 217 LEU A CA 1
ATOM 1617 C C . LEU A 1 217 ? 19.194 0.879 2.085 1.00 69.69 217 LEU A C 1
ATOM 1619 O O . LEU A 1 217 ? 18.148 0.448 2.575 1.00 69.69 217 LEU A O 1
ATOM 1623 N N . SER A 1 218 ? 19.935 1.813 2.686 1.00 71.62 218 SER A N 1
ATOM 1624 C CA . SER A 1 218 ? 19.458 2.583 3.841 1.00 71.62 218 SER A CA 1
ATOM 1625 C C . SER A 1 218 ? 18.302 3.512 3.441 1.00 71.62 218 SER A C 1
ATOM 1627 O O . SER A 1 218 ? 18.099 3.813 2.258 1.00 71.62 218 SER A O 1
ATOM 1629 N N . LYS A 1 219 ? 17.548 4.022 4.426 1.00 67.69 219 LYS A N 1
ATOM 1630 C CA . LYS A 1 219 ? 16.475 5.009 4.196 1.00 67.69 219 LYS A CA 1
ATOM 1631 C C . LYS A 1 219 ? 16.992 6.224 3.417 1.00 67.69 219 LYS A C 1
ATOM 1633 O O . LYS A 1 219 ? 16.356 6.661 2.460 1.00 67.69 219 LYS A O 1
ATOM 1638 N N . GLU A 1 220 ? 18.162 6.730 3.787 1.00 68.56 220 GLU A N 1
ATOM 1639 C CA . GLU A 1 220 ? 18.810 7.883 3.160 1.00 68.56 220 GLU A CA 1
ATOM 1640 C C . GLU A 1 220 ? 19.191 7.568 1.711 1.00 68.56 220 GLU A C 1
ATOM 1642 O O . GLU A 1 220 ? 18.923 8.368 0.820 1.00 68.56 220 GLU A O 1
ATOM 1647 N N . GLN A 1 221 ? 19.738 6.378 1.449 1.00 71.25 221 GLN A N 1
ATOM 1648 C CA . GLN A 1 221 ? 20.109 5.942 0.098 1.00 71.25 221 GLN A CA 1
ATOM 1649 C C . GLN A 1 221 ? 18.890 5.717 -0.810 1.00 71.25 221 GLN A C 1
ATOM 1651 O O . GLN A 1 221 ? 18.952 5.978 -2.015 1.00 71.25 221 GLN A O 1
ATOM 1656 N N . TYR A 1 222 ? 17.770 5.260 -0.242 1.00 69.81 222 TYR A N 1
ATOM 1657 C CA . TYR A 1 222 ? 16.496 5.147 -0.949 1.00 69.81 222 TYR A CA 1
ATOM 1658 C C . TYR A 1 222 ? 15.905 6.532 -1.275 1.00 69.81 222 TYR A C 1
ATOM 1660 O O . TYR A 1 222 ? 15.428 6.755 -2.388 1.00 69.81 222 TYR A O 1
ATOM 1668 N N . MET A 1 223 ? 15.966 7.476 -0.328 1.00 67.31 223 MET A N 1
ATOM 1669 C CA . MET A 1 223 ? 15.385 8.818 -0.464 1.00 67.31 223 MET A CA 1
ATOM 1670 C C . MET A 1 223 ? 16.238 9.800 -1.273 1.00 67.31 223 MET A C 1
ATOM 1672 O O . MET A 1 223 ? 15.678 10.703 -1.889 1.00 67.31 223 MET A O 1
ATOM 1676 N N . ALA A 1 224 ? 17.561 9.622 -1.321 1.00 64.50 224 ALA A N 1
ATOM 1677 C CA . ALA A 1 224 ? 18.483 10.534 -2.000 1.00 64.50 224 ALA A CA 1
ATOM 1678 C C . ALA A 1 224 ? 18.262 10.641 -3.520 1.00 64.50 224 ALA A C 1
ATOM 1680 O O . ALA A 1 224 ? 18.870 11.500 -4.152 1.00 64.50 224 ALA A O 1
ATOM 1681 N N . GLY A 1 225 ? 17.395 9.804 -4.111 1.00 55.97 225 GLY A N 1
ATOM 1682 C CA . GLY A 1 225 ? 16.779 10.068 -5.416 1.00 55.97 225 GLY A CA 1
ATOM 1683 C C . GLY A 1 225 ? 17.758 10.340 -6.561 1.00 55.97 225 GLY A C 1
ATOM 1684 O O . GLY A 1 225 ? 17.402 11.042 -7.504 1.00 55.97 225 GLY A O 1
ATOM 1685 N N . GLY A 1 226 ? 18.986 9.823 -6.475 1.00 51.38 226 GLY A N 1
ATOM 1686 C CA . GLY A 1 226 ? 20.021 10.067 -7.471 1.00 51.38 226 GLY A CA 1
ATOM 1687 C C . GLY A 1 226 ? 19.662 9.456 -8.824 1.00 51.38 226 GLY A C 1
ATOM 1688 O O . GLY A 1 226 ? 19.006 8.419 -8.888 1.00 51.38 226 GLY A O 1
ATOM 1689 N N . ALA A 1 227 ? 20.137 10.098 -9.892 1.00 47.03 227 ALA A N 1
ATOM 1690 C CA . ALA A 1 227 ? 19.893 9.851 -11.318 1.00 47.03 227 ALA A CA 1
ATOM 1691 C C . ALA A 1 227 ? 20.216 8.434 -11.867 1.00 47.03 227 ALA A C 1
ATOM 1693 O O . ALA A 1 227 ? 20.329 8.264 -13.074 1.00 47.03 227 ALA A O 1
ATOM 1694 N N . GLN A 1 228 ? 20.361 7.414 -11.018 1.00 54.44 228 GLN A N 1
ATOM 1695 C CA . GLN A 1 228 ? 20.721 6.040 -11.391 1.00 54.44 228 GLN A CA 1
ATOM 1696 C C . GLN A 1 228 ? 19.654 4.996 -11.031 1.00 54.44 228 GLN A C 1
ATOM 1698 O O . GLN A 1 228 ? 19.959 3.820 -10.867 1.00 54.44 228 GLN A O 1
ATOM 1703 N N . VAL A 1 229 ? 18.389 5.403 -10.890 1.00 73.56 229 VAL A N 1
ATOM 1704 C CA . VAL A 1 229 ? 17.285 4.466 -10.629 1.00 73.56 229 VAL A CA 1
ATOM 1705 C C . VAL A 1 229 ? 16.386 4.393 -11.848 1.00 73.56 229 VAL A C 1
ATOM 1707 O O . VAL A 1 229 ? 15.627 5.324 -12.127 1.00 73.56 229 VAL A O 1
ATOM 1710 N N . THR A 1 230 ? 16.470 3.280 -12.571 1.00 90.50 230 THR A N 1
ATOM 1711 C CA . THR A 1 230 ? 15.542 2.986 -13.664 1.00 90.50 230 THR A CA 1
ATOM 1712 C C . THR A 1 230 ? 14.191 2.543 -13.102 1.00 90.50 230 THR A C 1
ATOM 1714 O O . THR A 1 230 ? 14.083 2.077 -11.962 1.00 90.50 230 THR A O 1
ATOM 1717 N N . THR A 1 231 ? 13.134 2.686 -13.898 1.00 93.62 231 THR A N 1
ATOM 1718 C CA . THR A 1 231 ? 11.787 2.255 -13.502 1.00 93.62 231 THR A CA 1
ATOM 1719 C C . THR A 1 231 ? 11.744 0.744 -13.271 1.00 93.62 231 THR A C 1
ATOM 1721 O O . THR A 1 231 ? 11.185 0.297 -12.272 1.00 93.62 231 THR A O 1
ATOM 1724 N N . ILE A 1 232 ? 12.416 -0.038 -14.121 1.00 96.38 232 ILE A N 1
ATOM 1725 C CA . ILE A 1 232 ? 12.553 -1.489 -13.943 1.00 96.38 232 ILE A CA 1
ATOM 1726 C C . ILE A 1 232 ? 13.342 -1.846 -12.677 1.00 96.38 232 ILE A C 1
ATOM 1728 O O . ILE A 1 232 ? 12.911 -2.726 -11.935 1.00 96.38 232 ILE A O 1
ATOM 1732 N N . ASN A 1 233 ? 14.427 -1.138 -12.343 1.00 94.00 233 ASN A N 1
ATOM 1733 C CA . ASN A 1 233 ? 15.172 -1.420 -11.109 1.00 94.00 233 ASN A CA 1
ATOM 1734 C C . ASN A 1 233 ? 14.299 -1.252 -9.860 1.00 94.00 233 ASN A C 1
ATOM 1736 O O . ASN A 1 233 ? 14.470 -1.996 -8.897 1.00 94.00 233 ASN A O 1
ATOM 1740 N N . HIS A 1 234 ? 13.301 -0.360 -9.884 1.00 92.12 234 HIS A N 1
ATOM 1741 C CA . HIS A 1 234 ? 12.372 -0.192 -8.765 1.00 92.12 234 HIS A CA 1
ATOM 1742 C C . HIS A 1 234 ? 11.588 -1.470 -8.417 1.00 92.12 234 HIS A C 1
ATOM 1744 O O . HIS A 1 234 ? 11.249 -1.682 -7.246 1.00 92.12 234 HIS A O 1
ATOM 1750 N N . PHE A 1 235 ? 11.340 -2.350 -9.395 1.00 95.38 235 PHE A N 1
ATOM 1751 C CA . PHE A 1 235 ? 10.720 -3.648 -9.134 1.00 95.38 235 PHE A CA 1
ATOM 1752 C C . PHE A 1 235 ? 11.574 -4.475 -8.172 1.00 95.38 235 PHE A C 1
ATOM 1754 O O . PHE A 1 235 ? 11.067 -4.967 -7.168 1.00 95.38 235 PHE A O 1
ATOM 1761 N N . TYR A 1 236 ? 12.875 -4.571 -8.435 1.00 93.38 236 TYR A N 1
ATOM 1762 C CA . TYR A 1 236 ? 13.818 -5.349 -7.630 1.00 93.38 236 TYR A CA 1
ATOM 1763 C C . TYR A 1 236 ? 14.192 -4.657 -6.323 1.00 93.38 236 TYR A C 1
ATOM 1765 O O . TYR A 1 236 ? 14.284 -5.297 -5.277 1.00 93.38 236 TYR A O 1
ATOM 1773 N N . GLU A 1 237 ? 14.375 -3.339 -6.366 1.00 88.94 237 GLU A N 1
ATOM 1774 C CA . GLU A 1 237 ? 14.768 -2.550 -5.201 1.00 88.94 237 GLU A CA 1
ATOM 1775 C C . GLU A 1 237 ? 13.664 -2.504 -4.139 1.00 88.94 237 GLU A C 1
ATOM 1777 O O . GLU A 1 237 ? 13.971 -2.420 -2.948 1.00 88.94 237 GLU A O 1
ATOM 1782 N N . LYS A 1 238 ? 12.388 -2.581 -4.554 1.00 89.62 238 LYS A N 1
ATOM 1783 C CA . LYS A 1 238 ? 11.234 -2.467 -3.655 1.00 89.62 238 LYS A CA 1
ATOM 1784 C C . LYS A 1 238 ? 10.105 -3.451 -3.950 1.00 89.62 238 LYS A C 1
ATOM 1786 O O . LYS A 1 238 ? 9.761 -4.236 -3.070 1.00 89.62 238 LYS A O 1
ATOM 1791 N N . LEU A 1 239 ? 9.471 -3.382 -5.124 1.00 94.75 239 LEU A N 1
ATOM 1792 C CA . LEU A 1 239 ? 8.132 -3.969 -5.321 1.00 94.75 239 LEU A CA 1
ATOM 1793 C C . LEU A 1 239 ? 8.097 -5.489 -5.099 1.00 94.75 239 LEU A C 1
ATOM 179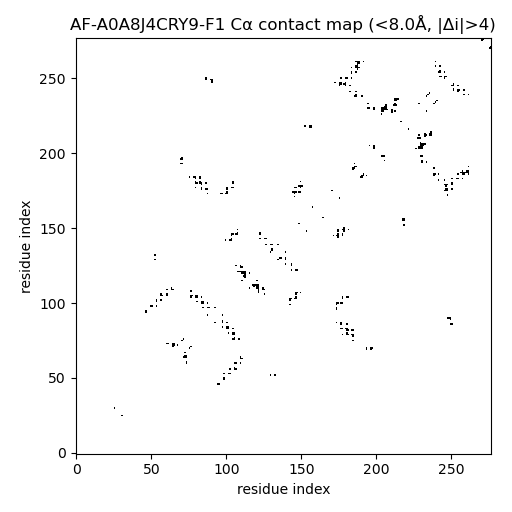5 O O . LEU A 1 239 ? 7.197 -5.994 -4.431 1.00 94.75 239 LEU A O 1
ATOM 1799 N N . LEU A 1 240 ? 9.110 -6.210 -5.581 1.00 95.75 240 LEU A N 1
ATOM 1800 C CA . LEU A 1 240 ? 9.251 -7.660 -5.419 1.00 95.75 240 LEU A CA 1
ATOM 1801 C C . LEU A 1 240 ? 9.596 -8.073 -3.978 1.00 95.75 240 LEU A C 1
ATOM 1803 O O . LEU A 1 240 ? 9.375 -9.221 -3.598 1.00 95.75 240 LEU A O 1
ATOM 1807 N N . LYS A 1 241 ? 10.093 -7.152 -3.145 1.00 93.06 241 LYS A N 1
ATOM 1808 C CA . LYS A 1 241 ? 10.369 -7.414 -1.724 1.00 93.06 241 LYS A CA 1
ATOM 1809 C C . LYS A 1 241 ? 9.091 -7.352 -0.880 1.00 93.06 241 LYS A C 1
ATOM 1811 O O . LYS A 1 241 ? 8.988 -8.054 0.124 1.00 93.06 241 LYS A O 1
ATOM 1816 N N . LEU A 1 242 ? 8.081 -6.588 -1.315 1.00 94.19 242 LEU A N 1
ATOM 1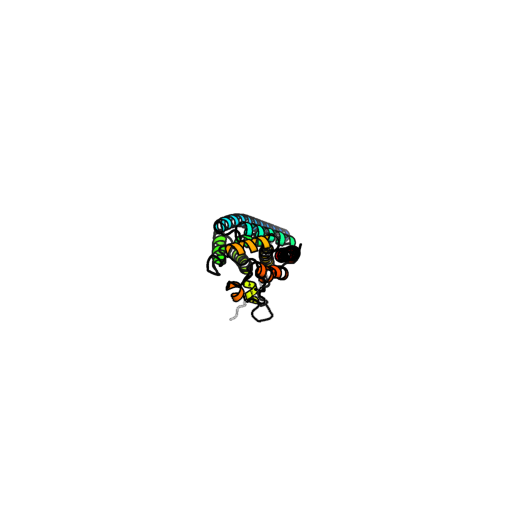817 C CA . LEU A 1 242 ? 6.863 -6.326 -0.536 1.00 94.19 242 LEU A CA 1
ATOM 1818 C C . LEU A 1 242 ? 6.078 -7.593 -0.175 1.00 94.19 242 LEU A C 1
ATOM 1820 O O . LEU A 1 242 ? 5.528 -7.660 0.920 1.00 94.19 242 LEU A O 1
ATOM 1824 N N . LYS A 1 243 ? 6.076 -8.628 -1.029 1.00 95.88 243 LYS A N 1
ATOM 1825 C CA . LYS A 1 243 ? 5.453 -9.927 -0.710 1.00 95.88 243 LYS A CA 1
ATOM 1826 C C . LYS A 1 243 ? 5.992 -10.518 0.598 1.00 95.88 243 LYS A C 1
ATOM 1828 O O . LYS A 1 243 ? 5.210 -11.023 1.398 1.00 95.88 243 LYS A O 1
ATOM 1833 N N . GLY A 1 244 ? 7.309 -10.460 0.808 1.00 93.06 244 GLY A N 1
ATOM 1834 C CA . GLY A 1 244 ? 7.969 -10.989 2.007 1.00 93.06 244 GLY A CA 1
ATOM 1835 C C . GLY A 1 244 ? 7.814 -10.102 3.244 1.00 93.06 244 GLY A C 1
ATOM 1836 O O . GLY A 1 244 ? 8.194 -10.511 4.335 1.00 93.06 244 GLY A O 1
ATOM 1837 N N . MET A 1 245 ? 7.258 -8.901 3.079 1.00 92.50 245 MET A N 1
ATOM 1838 C CA . MET A 1 245 ? 7.099 -7.901 4.136 1.00 92.50 245 MET A CA 1
ATOM 1839 C C . MET A 1 245 ? 5.651 -7.779 4.626 1.00 92.50 245 MET A C 1
ATOM 1841 O O . MET A 1 245 ? 5.384 -6.957 5.506 1.00 92.50 245 MET A O 1
ATOM 1845 N N . MET A 1 246 ? 4.729 -8.567 4.064 1.00 95.12 246 MET A N 1
ATOM 1846 C CA . MET A 1 246 ? 3.336 -8.622 4.512 1.00 95.12 246 MET A CA 1
ATOM 1847 C C . MET A 1 246 ? 3.265 -9.085 5.971 1.00 95.12 246 MET A C 1
ATOM 1849 O O . MET A 1 246 ? 4.044 -9.940 6.398 1.00 95.12 246 MET A O 1
ATOM 1853 N N . LYS A 1 247 ? 2.345 -8.509 6.740 1.00 94.88 247 LYS A N 1
ATOM 1854 C CA . LYS A 1 247 ? 2.196 -8.735 8.182 1.00 94.88 247 LYS A CA 1
ATOM 1855 C C . LYS A 1 247 ? 1.090 -9.729 8.514 1.00 94.88 247 LYS A C 1
ATOM 1857 O O . LYS A 1 247 ? 1.153 -10.380 9.553 1.00 94.88 247 LYS A O 1
ATOM 1862 N N . THR A 1 248 ? 0.094 -9.844 7.644 1.00 96.81 248 THR A N 1
ATOM 1863 C CA . THR A 1 248 ? -1.106 -10.662 7.836 1.00 96.81 248 THR A CA 1
ATOM 1864 C C . THR A 1 248 ? -1.086 -11.911 6.957 1.00 96.81 248 THR A C 1
ATOM 1866 O O . THR A 1 248 ? -0.481 -11.933 5.881 1.00 96.81 248 THR A O 1
ATOM 1869 N N . SER A 1 249 ? -1.787 -12.961 7.393 1.00 97.56 249 SER A N 1
ATOM 1870 C CA . SER A 1 249 ? -1.929 -14.202 6.622 1.00 97.56 249 SER A CA 1
ATOM 1871 C C . SER A 1 249 ? -2.635 -13.940 5.289 1.00 97.56 249 SER A C 1
ATOM 1873 O O . SER A 1 249 ? -2.178 -14.381 4.224 1.00 97.56 249 SER A O 1
ATOM 1875 N N . ALA A 1 250 ? -3.728 -13.177 5.339 1.00 97.94 250 ALA A N 1
ATOM 1876 C CA . ALA A 1 250 ? -4.494 -12.781 4.170 1.00 97.94 250 ALA A CA 1
ATOM 1877 C C . ALA A 1 250 ? -3.659 -11.915 3.212 1.00 97.94 250 ALA A C 1
ATOM 1879 O O . ALA A 1 250 ? -3.650 -12.174 2.003 1.00 97.94 250 ALA A O 1
ATOM 1880 N N . GLY A 1 251 ? -2.896 -10.956 3.745 1.00 98.19 251 GLY A N 1
ATOM 1881 C CA . GLY A 1 251 ? -1.981 -10.105 2.986 1.00 98.19 251 GLY A CA 1
ATOM 1882 C C . GLY A 1 251 ? -0.934 -10.920 2.236 1.00 98.19 251 GLY A C 1
ATOM 1883 O O . GLY A 1 251 ? -0.825 -10.802 1.014 1.00 98.19 251 GLY A O 1
ATOM 1884 N N . SER A 1 252 ? -0.238 -11.835 2.921 1.00 98.06 252 SER A N 1
ATOM 1885 C CA . SER A 1 252 ? 0.737 -12.736 2.290 1.00 98.06 252 SER A CA 1
ATOM 1886 C C . SER A 1 252 ? 0.121 -13.581 1.169 1.00 98.06 252 SER A C 1
ATOM 1888 O O . SER A 1 252 ? 0.726 -13.733 0.102 1.00 98.06 252 SER A O 1
ATOM 1890 N N . LYS A 1 253 ? -1.093 -14.111 1.372 1.00 98.12 253 LYS A N 1
ATOM 1891 C CA . LYS A 1 253 ? -1.789 -14.935 0.373 1.00 98.12 253 LYS A CA 1
ATOM 1892 C C . LYS A 1 253 ? -2.117 -14.145 -0.895 1.00 98.12 253 LYS A C 1
ATOM 1894 O O . LYS A 1 253 ? -1.866 -14.632 -1.997 1.00 98.12 253 LYS A O 1
ATOM 1899 N N . ILE A 1 254 ? -2.656 -12.934 -0.758 1.00 98.44 254 ILE A N 1
ATOM 1900 C CA . ILE A 1 254 ? -2.995 -12.075 -1.904 1.00 98.44 254 ILE A CA 1
ATOM 1901 C C . ILE A 1 254 ? -1.717 -11.585 -2.598 1.00 98.44 254 ILE A C 1
ATOM 1903 O O . ILE A 1 254 ? -1.632 -11.596 -3.831 1.00 98.44 254 ILE A O 1
ATOM 1907 N N . ALA A 1 255 ? -0.702 -11.200 -1.820 1.00 98.50 255 ALA A N 1
ATOM 1908 C CA . ALA A 1 255 ? 0.568 -10.710 -2.340 1.00 98.50 255 ALA A CA 1
ATOM 1909 C C . ALA A 1 2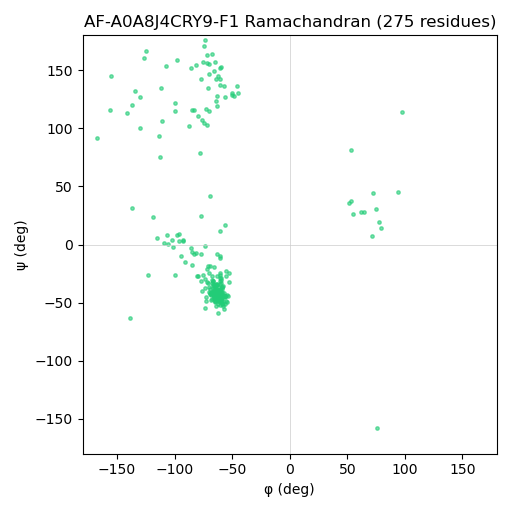55 ? 1.292 -11.752 -3.195 1.00 98.50 255 ALA A C 1
ATOM 1911 O O . ALA A 1 255 ? 1.910 -11.385 -4.189 1.00 98.50 255 ALA A O 1
ATOM 1912 N N . ALA A 1 256 ? 1.177 -13.044 -2.870 1.00 98.50 256 ALA A N 1
ATOM 1913 C CA . ALA A 1 256 ? 1.782 -14.113 -3.661 1.00 98.50 256 ALA A CA 1
ATOM 1914 C C . ALA A 1 256 ? 1.298 -14.115 -5.123 1.00 98.50 256 ALA A C 1
ATOM 1916 O O . ALA A 1 256 ? 2.120 -14.219 -6.032 1.00 98.50 256 ALA A O 1
ATOM 1917 N N . GLY A 1 257 ? -0.008 -13.939 -5.354 1.00 98.44 257 GLY A N 1
ATOM 1918 C CA . GLY A 1 257 ? -0.568 -13.861 -6.707 1.00 98.44 257 GLY A CA 1
ATOM 1919 C C . GLY A 1 257 ? -0.147 -12.589 -7.449 1.00 98.44 257 GLY A C 1
ATOM 1920 O O . GLY A 1 257 ? 0.246 -12.647 -8.612 1.00 98.44 257 GLY A O 1
ATOM 1921 N N . ARG A 1 258 ? -0.165 -11.437 -6.762 1.00 98.62 258 ARG A N 1
ATOM 1922 C CA . ARG A 1 258 ? 0.268 -10.151 -7.342 1.00 98.62 258 ARG A CA 1
ATOM 1923 C C . ARG A 1 258 ? 1.762 -10.146 -7.684 1.00 98.62 258 ARG A C 1
ATOM 1925 O O . ARG A 1 258 ? 2.144 -9.611 -8.719 1.00 98.62 258 ARG A O 1
ATOM 1932 N N . HIS A 1 259 ? 2.589 -10.7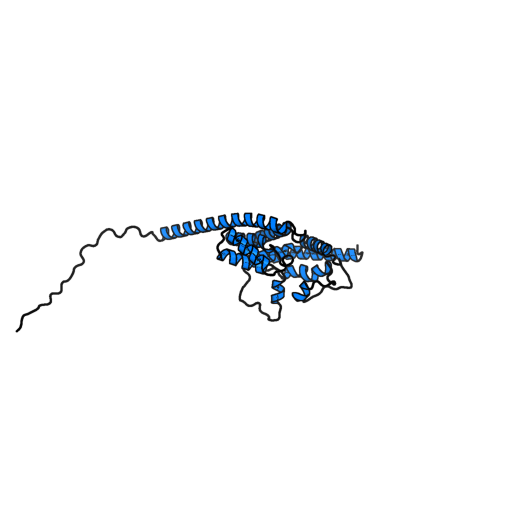70 -6.849 1.00 98.62 259 HIS A N 1
ATOM 1933 C CA . HIS A 1 259 ? 4.022 -10.966 -7.080 1.00 98.62 259 HIS A CA 1
ATOM 1934 C C . HIS A 1 259 ? 4.286 -11.817 -8.318 1.00 98.62 259 HIS A C 1
ATOM 1936 O O . HIS A 1 259 ? 5.010 -11.377 -9.204 1.00 98.62 259 HIS A O 1
ATOM 1942 N N . ALA A 1 260 ? 3.644 -12.985 -8.419 1.00 98.69 260 ALA A N 1
ATOM 1943 C CA . ALA A 1 260 ? 3.809 -13.874 -9.569 1.00 98.69 260 ALA A CA 1
ATOM 1944 C C . ALA A 1 260 ? 3.433 -13.188 -10.894 1.00 98.69 260 ALA A C 1
ATOM 1946 O O . ALA A 1 260 ? 4.080 -13.408 -11.915 1.00 98.69 260 ALA A O 1
ATOM 1947 N N . PHE A 1 261 ? 2.415 -12.321 -10.881 1.00 98.81 261 PHE A N 1
ATOM 1948 C CA . PHE A 1 261 ? 2.055 -11.520 -12.051 1.00 98.81 261 PHE A CA 1
ATOM 1949 C C . PHE A 1 261 ? 3.154 -10.518 -12.442 1.00 98.81 261 PHE A C 1
ATOM 1951 O O . PHE A 1 261 ? 3.432 -10.344 -13.625 1.00 98.81 261 PHE A O 1
ATOM 1958 N N . MET A 1 262 ? 3.805 -9.869 -11.471 1.00 98.62 262 MET A N 1
ATOM 1959 C CA . MET A 1 262 ? 4.919 -8.955 -11.755 1.00 98.62 262 MET A CA 1
ATOM 1960 C C . MET A 1 262 ? 6.140 -9.684 -12.314 1.00 98.62 262 MET A C 1
ATOM 1962 O O . MET A 1 262 ? 6.787 -9.160 -13.212 1.00 98.62 262 MET A O 1
ATOM 1966 N N . GLU A 1 263 ? 6.442 -10.888 -11.827 1.00 98.56 263 GLU A N 1
ATOM 1967 C CA . GLU A 1 263 ? 7.519 -11.715 -12.388 1.00 98.56 263 GLU A CA 1
ATOM 1968 C C . GLU A 1 263 ? 7.233 -12.093 -13.847 1.00 98.56 263 GLU A C 1
ATOM 1970 O O . GLU A 1 263 ? 8.118 -11.972 -14.689 1.00 98.56 263 GLU A O 1
ATOM 1975 N N . GLN A 1 264 ? 5.988 -12.465 -14.168 1.00 98.62 264 GLN A N 1
ATOM 1976 C CA . GLN A 1 264 ? 5.568 -12.729 -15.550 1.00 98.62 264 GLN A CA 1
ATOM 1977 C C . GLN A 1 264 ? 5.687 -11.484 -16.433 1.00 98.62 264 GLN A C 1
ATOM 1979 O O . GLN A 1 264 ? 6.207 -11.567 -17.542 1.00 98.62 264 GLN A O 1
ATOM 1984 N N . TYR A 1 265 ? 5.251 -10.325 -15.930 1.00 98.62 265 TYR A N 1
ATOM 1985 C CA . TYR A 1 265 ? 5.408 -9.054 -16.633 1.00 98.62 265 TYR A CA 1
ATOM 1986 C C . TYR A 1 265 ? 6.882 -8.743 -16.920 1.00 98.62 265 TYR A C 1
ATOM 1988 O O . TYR A 1 265 ? 7.216 -8.372 -18.039 1.00 98.62 265 TYR A O 1
ATOM 1996 N N . LEU A 1 266 ? 7.770 -8.904 -15.932 1.00 98.31 266 LEU A N 1
ATOM 1997 C CA . LEU A 1 266 ? 9.203 -8.650 -16.098 1.00 98.31 266 LEU A CA 1
ATOM 1998 C C . LEU A 1 266 ? 9.839 -9.616 -17.097 1.00 98.31 266 LEU A C 1
ATOM 2000 O O . LEU A 1 266 ? 10.632 -9.189 -17.930 1.00 98.31 266 LEU A O 1
ATOM 2004 N N . GLN A 1 267 ? 9.474 -10.898 -17.042 1.00 98.19 267 GLN A N 1
ATOM 2005 C CA . GLN A 1 267 ? 9.944 -11.885 -18.009 1.00 98.19 267 GLN A CA 1
ATOM 2006 C C . GLN A 1 267 ? 9.569 -11.468 -19.435 1.00 98.19 267 GLN A C 1
ATOM 2008 O O . GLN A 1 267 ? 10.450 -11.331 -20.281 1.00 98.19 267 GLN A O 1
ATOM 2013 N N . GLN A 1 268 ? 8.286 -11.171 -19.659 1.00 98.38 268 GLN A N 1
ATOM 2014 C CA . GLN A 1 268 ? 7.783 -10.701 -20.947 1.00 98.38 268 GLN A CA 1
ATOM 2015 C C . GLN A 1 268 ? 8.481 -9.405 -21.390 1.00 98.38 268 GLN A C 1
ATOM 2017 O O . GLN A 1 268 ? 8.929 -9.302 -22.528 1.00 98.38 268 GLN A O 1
ATOM 2022 N N . PHE A 1 269 ? 8.651 -8.445 -20.476 1.00 98.12 269 PHE A N 1
ATOM 2023 C CA . PHE A 1 269 ? 9.367 -7.197 -20.736 1.00 98.12 269 PHE A CA 1
ATOM 2024 C C . PHE A 1 269 ? 10.795 -7.452 -21.236 1.00 98.12 269 PHE A C 1
ATOM 2026 O O . PHE A 1 269 ? 11.228 -6.831 -22.204 1.00 98.12 269 PHE A O 1
ATOM 2033 N N . TYR A 1 270 ? 11.541 -8.365 -20.606 1.00 97.75 270 TYR A N 1
ATOM 2034 C CA . TYR A 1 270 ? 12.902 -8.679 -21.040 1.00 97.75 270 TYR A CA 1
ATOM 2035 C C . TYR A 1 270 ? 12.951 -9.461 -22.343 1.00 97.75 270 TYR A C 1
ATOM 2037 O O . TYR A 1 270 ? 13.916 -9.306 -23.094 1.00 97.75 270 TYR A O 1
ATOM 2045 N N . ASP A 1 271 ? 11.969 -10.313 -22.608 1.00 98.00 271 ASP A N 1
ATOM 2046 C CA . ASP A 1 271 ? 11.878 -11.016 -23.882 1.00 98.00 271 ASP A CA 1
ATOM 2047 C C . ASP A 1 271 ? 11.647 -10.013 -25.016 1.00 98.00 271 ASP A C 1
ATOM 2049 O O . ASP A 1 271 ? 12.453 -9.959 -25.945 1.00 98.00 271 ASP A O 1
ATOM 2053 N N . GLU A 1 272 ? 10.688 -9.098 -24.859 1.00 97.56 272 GLU A N 1
ATOM 2054 C CA . GLU A 1 272 ? 10.442 -8.003 -25.804 1.00 97.56 272 GLU A CA 1
ATOM 2055 C C . GLU A 1 272 ? 11.659 -7.084 -25.971 1.00 97.56 272 GLU A C 1
ATOM 2057 O O . GLU A 1 272 ? 12.070 -6.801 -27.097 1.00 97.56 272 GLU A O 1
ATOM 2062 N N . TRP A 1 273 ? 12.286 -6.663 -24.867 1.00 96.31 273 TRP A N 1
ATOM 2063 C CA . TRP A 1 273 ? 13.462 -5.787 -24.891 1.00 96.31 273 TRP A CA 1
ATOM 2064 C C . TRP A 1 273 ? 14.633 -6.393 -25.672 1.00 96.31 273 TRP A C 1
ATOM 2066 O O . TRP A 1 273 ? 15.362 -5.684 -26.362 1.00 96.31 273 TRP A O 1
ATOM 2076 N N . ASN A 1 274 ? 14.813 -7.712 -25.574 1.00 96.56 274 ASN A N 1
ATOM 2077 C CA . ASN A 1 274 ? 15.881 -8.438 -26.259 1.00 96.56 274 ASN A CA 1
ATOM 2078 C C . ASN A 1 274 ? 15.454 -8.998 -27.627 1.00 96.56 274 ASN A C 1
ATOM 2080 O O . ASN A 1 274 ? 16.234 -9.720 -28.250 1.00 96.56 274 ASN A O 1
ATOM 2084 N N . GLY A 1 275 ? 14.231 -8.714 -28.086 1.00 96.06 275 GLY A N 1
ATOM 2085 C CA . GLY A 1 275 ? 13.697 -9.242 -29.342 1.00 96.06 275 GLY A CA 1
ATOM 2086 C C . GLY A 1 275 ? 13.520 -10.766 -29.356 1.00 96.06 275 GLY A C 1
ATOM 2087 O O . GLY A 1 275 ? 13.617 -11.379 -30.419 1.00 96.06 275 GLY A O 1
ATOM 2088 N N . ARG A 1 276 ? 13.298 -11.390 -28.193 1.00 94.31 276 ARG A N 1
ATOM 2089 C CA . ARG A 1 276 ? 12.929 -12.805 -28.074 1.00 94.31 276 ARG A CA 1
ATOM 2090 C C . ARG A 1 276 ? 11.415 -12.922 -28.274 1.00 94.31 276 ARG A C 1
ATOM 2092 O O . ARG A 1 276 ? 10.653 -12.345 -27.504 1.00 94.31 276 ARG A O 1
ATOM 2099 N N . LEU A 1 277 ? 11.018 -13.609 -29.346 1.00 70.81 277 LEU A N 1
ATOM 2100 C CA . LEU A 1 277 ? 9.625 -13.848 -29.742 1.00 70.81 277 LEU A CA 1
ATOM 2101 C C . LEU A 1 277 ? 9.103 -15.172 -29.181 1.00 70.81 277 LEU A C 1
ATOM 2103 O O . LEU A 1 277 ? 9.882 -16.154 -29.210 1.00 70.81 277 LEU A O 1
#

Radius of gyration: 30.56 Å; Cα contacts (8 Å, |Δi|>4): 257; chains: 1; bounding box: 65×34×135 Å